Protein AF-A0A7S4P8I9-F1 (afdb_monomer)

pLDDT: mean 73.2, std 24.09, range [29.03, 98.88]

Secondary structure (DSSP, 8-state):
-HHHHHHHHHHHHHHHHHHHHHHHIIIIIIHHHHHHHHHHHHHHHTTS-S------S----TTSHHHHHHHHHHHHHHSSSSTTSSSTTS-------S------GGGTT-HHHHHHHHHTTTPPP--HHHHHHHHHHHHHHTTS-HHHHHHHHHHHHHHTGGG-HHHHTT--HHHHHHHHH-TTS---HHHHHHHHHHHHHHHHHHHHHS-HHHHHHHHHHHHHHHHHHHHHHHHHHHHHHTT--PPP------------PPPPS--PPP--SSSSPPPS--HHHHHHHHHHHHTT-SS--HHHHHHHHHHTTSS----TT-TTHHHHH----TTSSSSSHHHHHHHHHHHHTTT-

Organism: NCBI:txid180227

Nearest PDB structures (foldseek):
  2ofk-assembly1_A  TM=9.360E-01  e=1.310E-16  Salmonella enterica subsp. enterica serovar Typhi
  4ai5-assembly3_C  TM=9.131E-01  e=1.712E-13  Staphylococcus aureus subsp. aureus MSSA476
  4aia-assembly4_D  TM=9.123E-01  e=1.626E-13  Staphylococcus aureus
  4ai4-assembly1_A  TM=9.048E-01  e=4.565E-13  Staphylococcus aureus subsp. aureus MSSA476
  1p7m-assembly1_A  TM=9.084E-01  e=2.508E-12  Escherichia coli

Solvent-accessible surface area (backbone atoms only — not comparable to full-atom values): 20946 Å² total; per-residue (Å²): 111,73,70,60,55,55,52,53,52,52,53,52,50,52,52,50,50,55,53,47,55,52,50,46,49,50,58,68,52,51,46,54,53,55,54,50,52,52,51,52,55,56,54,59,67,72,71,62,77,98,76,90,82,81,88,69,90,88,74,78,70,79,75,58,65,67,55,59,66,62,54,61,60,54,58,59,63,63,63,60,64,68,72,66,72,78,70,81,81,64,87,80,65,84,75,78,65,82,76,76,77,47,63,58,76,90,26,73,86,39,74,68,45,35,50,40,50,76,74,45,47,14,39,73,66,73,49,49,50,61,51,51,41,48,47,48,51,41,32,66,24,72,96,58,54,62,68,64,44,62,78,22,41,65,43,41,30,64,75,46,64,68,38,39,44,77,60,42,44,64,64,49,72,67,61,54,54,55,52,55,66,37,79,58,48,83,63,42,74,68,61,58,54,22,51,31,41,31,26,44,32,42,57,53,39,25,72,75,57,70,31,49,32,53,48,53,53,52,51,55,49,57,50,51,56,51,54,54,53,52,55,51,52,54,50,51,53,50,43,63,74,67,70,66,86,74,85,86,80,89,79,85,89,82,90,79,91,76,82,89,71,86,83,74,69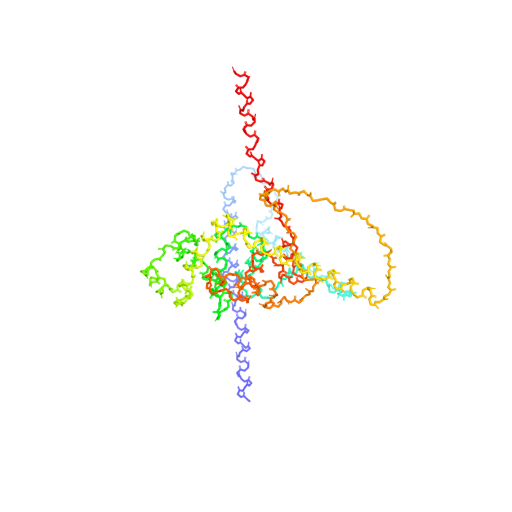,70,70,80,29,67,62,61,89,43,75,59,74,71,69,66,55,48,73,67,20,44,51,51,19,50,52,43,43,75,56,53,35,52,62,45,48,30,50,35,34,36,48,38,35,22,40,38,16,68,31,37,60,51,27,54,71,21,72,64,37,67,60,29,39,59,73,56,69,81,69,69,77,76,62,60,74,69,56,56,56,62,56,54,56,58,51,56,68,72,77,108

InterPro domains:
  IPR005019 Methyladenine glycosylase [PF03352] (106-233)
  IPR005019 Methyladenine glycosylase [PF03352] (274-324)
  IPR011257 DNA glycosylase [SSF48150] (102-227)
  IPR011257 DNA glycosylase [SSF48150] (266-324)
  IPR052891 DNA-3-methyladenine glycosylase [PTHR30037] (100-239)

Mean predicted aligned error: 19.07 Å

Structure (mmCIF, N/CA/C/O backbone):
data_AF-A0A7S4P8I9-F1
#
_entry.id   AF-A0A7S4P8I9-F1
#
loop_
_atom_site.group_PDB
_atom_site.id
_atom_site.type_symbol
_atom_site.label_atom_id
_atom_site.label_alt_id
_atom_site.label_comp_id
_atom_site.label_asym_id
_atom_site.label_entity_id
_atom_site.label_seq_id
_atom_site.pdbx_PDB_ins_code
_atom_site.Cartn_x
_atom_site.Cartn_y
_atom_site.Cartn_z
_atom_site.occupancy
_atom_site.B_iso_or_equiv
_atom_site.auth_seq_id
_atom_site.auth_comp_id
_atom_site.auth_asym_id
_atom_site.auth_atom_id
_atom_site.pdbx_PDB_model_num
ATOM 1 N N . TRP A 1 1 ? 40.060 -44.545 -20.646 1.00 51.81 1 TRP A N 1
ATOM 2 C CA . TRP A 1 1 ? 39.215 -45.523 -21.360 1.00 51.81 1 TRP A CA 1
ATOM 3 C C . TRP A 1 1 ? 37.741 -45.446 -20.956 1.00 51.81 1 TRP A C 1
ATOM 5 O O . TRP A 1 1 ? 36.927 -45.205 -21.833 1.00 51.81 1 TRP A O 1
ATOM 15 N N . PHE A 1 2 ? 37.379 -45.515 -19.667 1.00 49.66 2 PHE A N 1
ATOM 16 C CA . PHE A 1 2 ? 35.967 -45.465 -19.232 1.00 49.66 2 PHE A CA 1
ATOM 17 C C . PHE A 1 2 ? 35.240 -44.133 -19.546 1.00 49.66 2 PHE A C 1
ATOM 19 O O . PHE A 1 2 ? 34.114 -44.138 -20.026 1.00 49.66 2 PHE A O 1
ATOM 26 N N . VAL A 1 3 ? 35.914 -42.985 -19.390 1.00 58.44 3 VAL A N 1
ATOM 27 C CA . VAL A 1 3 ? 35.330 -41.652 -19.676 1.00 58.44 3 VAL A CA 1
ATOM 28 C C . VAL A 1 3 ? 35.100 -41.411 -21.179 1.00 58.44 3 VAL A C 1
ATOM 30 O O . VAL A 1 3 ? 34.128 -40.771 -21.566 1.00 58.44 3 VAL A O 1
ATOM 33 N N . GLY A 1 4 ? 35.951 -41.979 -22.042 1.00 60.22 4 GLY A N 1
ATOM 34 C CA . GLY A 1 4 ? 35.806 -41.856 -23.498 1.00 60.22 4 GLY A CA 1
ATOM 35 C C . GLY A 1 4 ? 34.626 -42.657 -24.055 1.00 60.22 4 GLY A C 1
ATOM 36 O O . GLY A 1 4 ? 33.957 -42.206 -24.980 1.00 60.22 4 GLY A O 1
ATOM 37 N N . PHE A 1 5 ? 34.327 -43.813 -23.456 1.00 67.75 5 PHE A N 1
ATOM 38 C CA . PHE A 1 5 ? 33.227 -44.677 -23.892 1.00 67.75 5 PHE A CA 1
ATOM 39 C C . PHE A 1 5 ? 31.853 -44.088 -23.535 1.00 67.75 5 PHE A C 1
ATOM 41 O O . PHE A 1 5 ? 30.935 -44.112 -24.352 1.00 67.75 5 PHE A O 1
ATOM 48 N N . VAL A 1 6 ? 31.735 -43.468 -22.353 1.00 67.81 6 VAL A N 1
ATOM 49 C CA . VAL A 1 6 ? 30.511 -42.763 -21.933 1.00 67.81 6 VAL A CA 1
ATOM 50 C C . VAL A 1 6 ? 30.246 -41.542 -22.821 1.00 67.81 6 VAL A C 1
ATOM 52 O O . VAL A 1 6 ? 29.111 -41.323 -23.237 1.00 67.81 6 VAL A O 1
ATOM 55 N N . GLY A 1 7 ? 31.290 -40.790 -23.192 1.00 69.31 7 GLY A N 1
ATOM 56 C CA . GLY A 1 7 ? 31.160 -39.647 -24.102 1.00 69.31 7 GLY A CA 1
ATOM 57 C C . GLY A 1 7 ? 30.648 -40.036 -25.493 1.00 69.31 7 GLY A C 1
ATOM 58 O O . GLY A 1 7 ? 29.745 -39.387 -26.021 1.00 69.31 7 GLY A O 1
ATOM 59 N N . LEU A 1 8 ? 31.159 -41.133 -26.065 1.00 72.50 8 LEU A N 1
ATOM 60 C CA . LEU A 1 8 ? 30.718 -41.613 -27.379 1.00 72.50 8 LEU A CA 1
ATOM 61 C C . LEU A 1 8 ? 29.248 -42.069 -27.363 1.00 72.50 8 LEU A C 1
ATOM 63 O O . LEU A 1 8 ? 28.509 -41.815 -28.313 1.00 72.50 8 LEU A O 1
ATOM 67 N N . PHE A 1 9 ? 28.811 -42.691 -26.263 1.00 75.19 9 PHE A N 1
ATOM 68 C CA . PHE A 1 9 ? 27.438 -43.172 -26.101 1.00 75.19 9 PHE A CA 1
ATOM 69 C C . PHE A 1 9 ? 26.427 -42.023 -25.976 1.00 75.19 9 PHE A C 1
ATOM 71 O O . PHE A 1 9 ? 25.341 -42.084 -26.556 1.00 75.19 9 PHE A O 1
ATOM 78 N N . VAL A 1 10 ? 26.793 -40.939 -25.281 1.00 75.31 10 VAL A N 1
ATOM 79 C CA . VAL A 1 10 ? 25.953 -39.734 -25.167 1.00 75.31 10 VAL A CA 1
ATOM 80 C C . VAL A 1 10 ? 25.821 -39.033 -26.520 1.00 75.31 10 VAL A C 1
ATOM 82 O O . VAL A 1 10 ? 24.712 -38.687 -26.921 1.00 75.31 10 VAL A O 1
ATOM 85 N N . VAL A 1 11 ? 26.919 -38.886 -27.269 1.00 77.69 11 VAL A N 1
ATOM 86 C CA . VAL A 1 11 ? 26.885 -38.262 -28.603 1.00 77.69 11 VAL A CA 1
ATOM 87 C C . VAL A 1 11 ? 26.065 -39.103 -29.586 1.00 77.69 11 VAL A C 1
ATOM 89 O O . VAL A 1 11 ? 25.219 -38.557 -30.291 1.00 77.69 11 VAL A O 1
ATOM 92 N N . ALA A 1 12 ? 26.233 -40.429 -29.587 1.00 75.75 12 ALA A N 1
ATOM 93 C CA . ALA A 1 12 ? 25.429 -41.324 -30.420 1.00 75.75 12 ALA A CA 1
ATOM 94 C C . ALA A 1 12 ? 23.931 -41.262 -30.066 1.00 75.75 12 ALA A C 1
ATOM 96 O O . ALA A 1 12 ? 23.091 -41.227 -30.964 1.00 75.75 12 ALA A O 1
ATOM 97 N N . SER A 1 13 ? 23.595 -41.169 -28.775 1.00 71.94 13 SER A N 1
ATOM 98 C CA . SER A 1 13 ? 22.205 -41.057 -28.308 1.00 71.94 13 SER A CA 1
ATOM 99 C C . SER A 1 13 ? 21.557 -39.732 -28.720 1.00 71.94 13 SER A C 1
ATOM 101 O O . SER A 1 13 ? 20.403 -39.720 -29.144 1.00 71.94 13 SER A O 1
ATOM 103 N N . LEU A 1 14 ? 22.297 -38.618 -28.668 1.00 75.25 14 LEU A N 1
ATOM 104 C CA . LEU A 1 14 ? 21.808 -37.307 -29.111 1.00 75.25 14 LEU A CA 1
ATOM 105 C C . LEU A 1 14 ? 21.611 -37.247 -30.630 1.00 75.25 14 LEU A C 1
ATOM 107 O O . LEU A 1 14 ? 20.613 -36.698 -31.096 1.00 75.25 14 LEU A O 1
ATOM 111 N N . ILE A 1 15 ? 22.517 -37.858 -31.401 1.00 77.12 15 ILE A N 1
ATOM 112 C CA . ILE A 1 15 ? 22.373 -37.986 -32.857 1.00 77.12 15 ILE A CA 1
ATOM 113 C C . ILE A 1 15 ? 21.140 -38.833 -33.183 1.00 77.12 15 ILE A C 1
ATOM 115 O O . ILE A 1 15 ? 20.314 -38.419 -33.994 1.00 77.12 15 ILE A O 1
ATOM 119 N N . TYR A 1 16 ? 20.965 -39.978 -32.521 1.00 75.88 16 TYR A N 1
ATOM 120 C CA . TYR A 1 16 ? 19.805 -40.837 -32.746 1.00 75.88 16 TYR A CA 1
ATOM 121 C C . TYR A 1 16 ? 18.491 -40.120 -32.407 1.00 75.88 16 TYR A C 1
ATOM 123 O O . TYR A 1 16 ? 17.550 -40.178 -33.192 1.00 75.88 16 TYR A O 1
ATOM 131 N N . CYS A 1 17 ? 18.447 -39.367 -31.303 1.00 65.12 17 CYS A N 1
ATOM 132 C CA . CYS A 1 17 ? 17.273 -38.581 -30.914 1.00 65.12 17 CYS A CA 1
ATOM 133 C C . CYS A 1 17 ? 16.949 -37.479 -31.944 1.00 65.12 17 CYS A C 1
ATOM 135 O O . CYS A 1 17 ? 15.800 -37.330 -32.355 1.00 65.12 17 CYS A O 1
ATOM 137 N N . TYR A 1 18 ? 17.971 -36.779 -32.452 1.00 73.75 18 TYR A N 1
ATOM 138 C CA . TYR A 1 18 ? 17.813 -35.747 -33.483 1.00 73.75 18 TYR A CA 1
ATOM 139 C C . TYR A 1 18 ? 17.281 -36.305 -34.814 1.00 73.75 18 TYR A C 1
ATOM 141 O O . TYR A 1 18 ? 16.394 -35.717 -35.439 1.00 73.75 18 TYR A O 1
ATOM 149 N N . TYR A 1 19 ? 17.796 -37.456 -35.258 1.00 72.44 19 TYR A N 1
ATOM 150 C CA . TYR A 1 19 ? 17.308 -38.103 -36.478 1.00 72.44 19 TYR A CA 1
ATOM 151 C C . TYR A 1 19 ? 15.921 -38.723 -36.284 1.00 72.44 19 TYR A C 1
ATOM 153 O O . TYR A 1 19 ? 15.099 -38.658 -37.199 1.00 72.44 19 TYR A O 1
ATOM 161 N N . PHE A 1 20 ? 15.623 -39.256 -35.097 1.00 70.75 20 PHE A N 1
ATOM 162 C CA . PHE A 1 20 ? 14.315 -39.818 -34.774 1.00 70.75 20 PHE A CA 1
ATOM 163 C C . PHE A 1 20 ? 13.212 -38.750 -34.800 1.00 70.75 20 PHE A C 1
ATOM 165 O O . PHE A 1 20 ? 12.195 -38.958 -35.462 1.00 70.75 20 PHE A O 1
ATOM 172 N N . GLU A 1 21 ? 13.427 -37.571 -34.202 1.00 63.28 21 GLU A N 1
ATOM 173 C CA . GLU A 1 21 ? 12.443 -36.476 -34.262 1.00 63.28 21 GLU A CA 1
ATOM 174 C C . GLU A 1 21 ? 12.172 -36.004 -35.698 1.00 63.28 21 GLU A C 1
ATOM 176 O O . GLU A 1 21 ? 11.020 -35.774 -36.075 1.00 63.28 21 GLU A O 1
ATOM 181 N N . ARG A 1 22 ? 13.205 -35.920 -36.547 1.00 62.94 22 ARG A N 1
ATOM 182 C CA . ARG A 1 22 ? 13.025 -35.527 -37.955 1.00 62.94 22 ARG A CA 1
ATOM 183 C C . ARG A 1 22 ? 12.318 -36.585 -38.798 1.00 62.94 22 ARG A C 1
ATOM 185 O O . ARG A 1 22 ? 11.532 -36.222 -39.674 1.00 62.94 22 ARG A O 1
ATOM 192 N N . ILE A 1 23 ? 12.560 -37.870 -38.542 1.00 67.81 23 ILE A N 1
ATOM 193 C CA . ILE A 1 23 ? 11.867 -38.964 -39.237 1.00 67.81 23 ILE A CA 1
ATOM 194 C C . ILE A 1 23 ? 10.389 -38.993 -38.831 1.00 67.81 23 ILE A C 1
ATOM 196 O O . ILE A 1 23 ? 9.526 -39.085 -39.705 1.00 67.81 23 ILE A O 1
ATOM 200 N N . VAL A 1 24 ? 10.083 -38.833 -37.539 1.00 64.56 24 VAL A N 1
ATOM 201 C CA . VAL A 1 24 ? 8.698 -38.760 -37.048 1.00 64.56 24 VAL A CA 1
ATOM 202 C C . VAL A 1 24 ? 7.971 -37.555 -37.654 1.00 64.56 24 VAL A C 1
ATOM 204 O O . VAL A 1 24 ? 6.859 -37.713 -38.152 1.00 64.56 24 VAL A O 1
ATOM 207 N N . PHE A 1 25 ? 8.604 -36.380 -37.723 1.00 60.53 25 PHE A N 1
ATOM 208 C CA . PHE A 1 25 ? 7.998 -35.197 -38.347 1.00 60.53 25 PHE A CA 1
ATOM 209 C C . PHE A 1 25 ? 7.705 -35.409 -39.847 1.00 60.53 25 PHE A C 1
ATOM 211 O O . PHE A 1 25 ? 6.607 -35.112 -40.320 1.00 60.53 25 PHE A O 1
ATOM 218 N N . CYS A 1 26 ? 8.641 -35.989 -40.606 1.00 54.69 26 CYS A N 1
ATOM 219 C CA . CYS A 1 26 ? 8.441 -36.250 -42.036 1.00 54.69 26 CYS A CA 1
ATOM 220 C C . CYS A 1 26 ? 7.390 -37.337 -42.321 1.00 54.69 26 CYS A C 1
ATOM 222 O O . CYS A 1 26 ? 6.583 -37.177 -43.237 1.00 54.69 26 CYS A O 1
ATOM 224 N N . VAL A 1 27 ? 7.378 -38.436 -41.563 1.00 61.84 27 VAL A N 1
ATOM 225 C CA . VAL A 1 27 ? 6.510 -39.590 -41.859 1.00 61.84 27 VAL A CA 1
ATOM 226 C C . VAL A 1 27 ? 5.122 -39.436 -41.234 1.00 61.84 27 VAL A C 1
ATOM 228 O O . VAL A 1 27 ? 4.125 -39.756 -41.876 1.00 61.84 27 VAL A O 1
ATOM 231 N N . VAL A 1 28 ? 5.029 -38.908 -40.011 1.00 60.69 28 VAL A N 1
ATOM 232 C CA . VAL A 1 28 ? 3.755 -38.832 -39.276 1.00 60.69 28 VAL A CA 1
ATOM 233 C C . VAL A 1 28 ? 2.981 -37.555 -39.594 1.00 60.69 28 VAL A C 1
ATOM 235 O O . VAL A 1 28 ? 1.757 -37.581 -39.557 1.00 60.69 28 VAL A O 1
ATOM 238 N N . ILE A 1 29 ? 3.648 -36.449 -39.943 1.00 61.66 29 ILE A N 1
ATOM 239 C CA . ILE A 1 29 ? 2.967 -35.164 -40.184 1.00 61.66 29 ILE A CA 1
ATOM 240 C C . ILE A 1 29 ? 2.872 -34.852 -41.682 1.00 61.66 29 ILE A C 1
ATOM 242 O O . ILE A 1 29 ? 1.778 -34.592 -42.185 1.00 61.66 29 ILE A O 1
ATOM 246 N N . CYS A 1 30 ? 3.975 -34.921 -42.433 1.00 56.25 30 CYS A N 1
ATOM 247 C CA . CYS A 1 30 ? 3.958 -34.524 -43.849 1.00 56.25 30 CYS A CA 1
ATOM 248 C C . CYS A 1 30 ? 3.258 -35.545 -44.761 1.00 56.25 30 CYS A C 1
ATOM 250 O O . CYS A 1 30 ? 2.575 -35.158 -45.714 1.00 56.25 30 CYS A O 1
ATOM 252 N N . MET A 1 31 ? 3.378 -36.844 -44.470 1.00 57.16 31 MET A N 1
ATOM 253 C CA . MET A 1 31 ? 2.770 -37.890 -45.294 1.00 57.16 31 MET A CA 1
ATOM 254 C C . MET A 1 31 ? 1.226 -37.860 -45.294 1.00 57.16 31 MET A C 1
ATOM 256 O O . MET A 1 31 ? 0.647 -37.825 -46.385 1.00 57.16 31 MET A O 1
ATOM 260 N N . PRO A 1 32 ? 0.522 -37.770 -44.147 1.00 59.91 32 PRO A N 1
ATOM 261 C CA . PRO A 1 32 ? -0.940 -37.676 -44.155 1.00 59.91 32 PRO A CA 1
ATOM 262 C C . PRO A 1 32 ? -1.464 -36.373 -44.775 1.00 59.91 32 PRO A C 1
ATOM 264 O O . PRO A 1 32 ? -2.492 -36.406 -45.448 1.00 59.91 32 PRO A O 1
ATOM 267 N N . LEU A 1 33 ? -0.750 -35.247 -44.657 1.00 62.25 33 LEU A N 1
ATOM 268 C CA . LEU A 1 33 ? -1.154 -33.981 -45.292 1.00 62.25 33 LEU A CA 1
ATOM 269 C C . LEU A 1 33 ? -1.138 -34.057 -46.828 1.00 62.25 33 LEU A C 1
ATOM 271 O O . LEU A 1 33 ? -2.028 -33.514 -47.486 1.00 62.25 33 LEU A O 1
ATOM 275 N N . SER A 1 34 ? -0.179 -34.783 -47.410 1.00 62.72 34 SER A N 1
ATOM 276 C CA . SER A 1 34 ? -0.129 -35.005 -48.863 1.00 62.72 34 SER A CA 1
ATOM 277 C C . SER A 1 34 ? -1.266 -35.906 -49.371 1.00 62.72 34 SER A C 1
ATOM 279 O O . SER A 1 34 ? -1.848 -35.636 -50.426 1.00 62.72 34 SER A O 1
ATOM 281 N N . LEU A 1 35 ? -1.662 -36.916 -48.586 1.00 65.12 35 LEU A N 1
ATOM 282 C CA . LEU A 1 35 ? -2.793 -37.796 -48.898 1.00 65.12 35 LEU A CA 1
ATOM 283 C C . LEU A 1 35 ? -4.141 -37.073 -48.756 1.00 65.12 35 LEU A C 1
ATOM 285 O O . LEU A 1 35 ? -5.016 -37.237 -49.607 1.00 65.12 35 LEU A O 1
ATOM 289 N N . ILE A 1 36 ? -4.289 -36.216 -47.740 1.00 67.75 36 ILE A N 1
ATOM 290 C CA . ILE A 1 36 ? -5.482 -35.377 -47.548 1.00 67.75 36 ILE A CA 1
ATOM 291 C C . ILE A 1 36 ? -5.624 -34.376 -48.704 1.00 67.75 36 ILE A C 1
ATOM 293 O O . ILE A 1 36 ? -6.714 -34.235 -49.257 1.00 67.75 36 ILE A O 1
ATOM 297 N N . SER A 1 37 ? -4.531 -33.735 -49.132 1.00 64.69 37 SER A N 1
ATOM 298 C CA . SER A 1 37 ? -4.535 -32.822 -50.285 1.00 64.69 37 SER A CA 1
ATOM 299 C C . SER A 1 37 ? -4.935 -33.537 -51.587 1.00 64.69 37 SER A C 1
ATOM 301 O O . SER A 1 37 ? -5.793 -33.054 -52.328 1.00 64.69 37 SER A O 1
ATOM 303 N N . SER A 1 38 ? -4.408 -34.746 -51.823 1.00 64.75 38 SER A N 1
ATOM 304 C CA . SER A 1 38 ? -4.769 -35.573 -52.986 1.00 64.75 38 SER A CA 1
ATOM 305 C C . SER A 1 38 ? -6.245 -36.005 -52.977 1.00 64.75 38 SER A C 1
ATOM 307 O O . SER A 1 38 ? -6.914 -35.973 -54.015 1.00 64.75 38 SER A O 1
ATOM 309 N N . TYR A 1 39 ? -6.783 -36.348 -51.802 1.00 69.31 39 TYR A N 1
ATOM 310 C CA . TYR A 1 39 ? -8.198 -36.681 -51.623 1.00 69.31 39 TYR A CA 1
ATOM 311 C C . TYR A 1 39 ? -9.118 -35.480 -51.903 1.00 69.31 39 TYR A C 1
ATOM 313 O O . TYR A 1 39 ? -10.114 -35.622 -52.616 1.00 69.31 39 TYR A O 1
ATOM 321 N N . TYR A 1 40 ? -8.769 -34.286 -51.411 1.00 62.81 40 TYR A N 1
ATOM 322 C CA . TYR A 1 40 ? -9.544 -33.067 -51.669 1.00 62.81 40 TYR A CA 1
ATOM 323 C C . TYR A 1 40 ? -9.519 -32.654 -53.145 1.00 62.81 40 TYR A C 1
ATOM 325 O O . TYR A 1 40 ? -10.573 -32.311 -53.685 1.00 62.81 40 TYR A O 1
ATOM 333 N N . LEU A 1 41 ? -8.372 -32.763 -53.826 1.00 60.16 41 LEU A N 1
ATOM 334 C CA . LEU A 1 41 ? -8.277 -32.483 -55.264 1.00 60.16 41 LEU A CA 1
ATOM 335 C C . LEU A 1 41 ? -9.134 -33.452 -56.094 1.00 60.16 41 LEU A C 1
ATOM 337 O O . LEU A 1 41 ? -9.879 -33.014 -56.969 1.00 60.16 41 LEU A O 1
ATOM 341 N N . ARG A 1 42 ? -9.116 -34.760 -55.782 1.00 62.44 42 ARG A N 1
ATOM 342 C CA . ARG A 1 42 ? -9.990 -35.742 -56.457 1.00 62.44 42 ARG A CA 1
ATOM 343 C C . ARG A 1 42 ? -11.473 -35.472 -56.218 1.00 62.44 42 ARG A C 1
ATOM 345 O O . ARG A 1 42 ? -12.273 -35.641 -57.135 1.00 62.44 42 ARG A O 1
ATOM 352 N N . ARG A 1 43 ? -11.848 -35.038 -55.012 1.00 57.25 43 ARG A N 1
ATOM 353 C CA . ARG A 1 43 ? -13.244 -34.739 -54.665 1.00 57.25 43 ARG A CA 1
ATOM 354 C C . ARG A 1 43 ? -13.763 -33.471 -55.351 1.00 57.25 43 ARG A C 1
ATOM 356 O O . ARG A 1 43 ? -14.930 -33.439 -55.724 1.00 57.25 43 ARG A O 1
ATOM 363 N N . GLN A 1 44 ? -12.917 -32.462 -55.566 1.00 55.59 44 GLN A N 1
ATOM 364 C CA . GLN A 1 44 ? -13.296 -31.251 -56.308 1.00 55.59 44 GLN A CA 1
ATOM 365 C C . GLN A 1 44 ? -13.493 -31.516 -57.808 1.00 55.59 44 GLN A C 1
ATOM 367 O O . GLN A 1 44 ? -14.430 -30.980 -58.395 1.00 55.59 44 GLN A O 1
ATOM 372 N N . CYS A 1 45 ? -12.699 -32.402 -58.420 1.00 52.19 45 CYS A N 1
ATOM 373 C CA . CYS A 1 45 ? -12.905 -32.803 -59.818 1.00 52.19 45 CYS A CA 1
ATOM 374 C C . CYS A 1 45 ? -14.203 -33.604 -60.043 1.00 52.19 45 CYS A C 1
ATOM 376 O O . CYS A 1 45 ? -14.740 -33.581 -61.145 1.00 52.19 45 CYS A O 1
ATOM 378 N N . ALA A 1 46 ? -14.729 -34.279 -59.014 1.00 55.50 46 ALA A N 1
ATOM 379 C CA . ALA A 1 46 ? -15.944 -35.096 -59.102 1.00 55.50 46 ALA A CA 1
ATOM 380 C C . ALA A 1 46 ? -17.265 -34.302 -58.987 1.00 55.50 46 ALA A C 1
ATOM 382 O O . ALA A 1 46 ? -18.334 -34.883 -59.151 1.00 55.50 46 ALA A O 1
ATOM 383 N N . LEU A 1 47 ? -17.211 -32.994 -58.701 1.00 50.00 47 LEU A N 1
ATOM 384 C CA . LEU A 1 47 ? -18.393 -32.135 -58.511 1.00 50.00 47 LEU A CA 1
ATOM 385 C C . LEU A 1 47 ? -18.651 -31.165 -59.677 1.00 50.00 47 LEU A C 1
ATOM 387 O O . LEU A 1 47 ? -19.558 -30.338 -59.596 1.00 50.00 47 LEU A O 1
ATOM 391 N N . LEU A 1 48 ? -17.880 -31.257 -60.764 1.00 47.34 48 LEU A N 1
ATOM 392 C CA . LEU A 1 48 ? -18.074 -30.419 -61.946 1.00 47.34 48 LEU A CA 1
ATOM 393 C C . LEU A 1 48 ? -19.051 -31.089 -62.936 1.00 47.34 48 LEU A C 1
ATOM 395 O O . LEU A 1 48 ? -18.874 -32.262 -63.268 1.00 47.34 48 LEU A O 1
ATOM 399 N N . PRO A 1 49 ? -20.087 -30.375 -63.416 1.00 49.41 49 PRO A N 1
ATOM 400 C CA . PRO A 1 49 ? -21.072 -30.917 -64.350 1.00 49.41 49 PRO A CA 1
ATOM 401 C C . PRO A 1 49 ? -20.440 -31.239 -65.718 1.00 49.41 49 PRO A C 1
ATOM 403 O O . PRO A 1 49 ? -19.558 -30.509 -66.177 1.00 49.41 49 PRO A O 1
ATOM 406 N N . PRO A 1 50 ? -20.897 -32.290 -66.426 1.00 52.62 50 PRO A N 1
ATOM 407 C CA . PRO A 1 50 ? -20.256 -32.755 -67.646 1.00 52.62 50 PRO A CA 1
ATOM 408 C C . PRO A 1 50 ? -20.766 -31.953 -68.843 1.00 52.62 50 PRO A C 1
ATOM 410 O O . PRO A 1 50 ? -21.614 -32.438 -69.586 1.00 52.62 50 PRO A O 1
ATOM 413 N N . ARG A 1 51 ? -20.294 -30.721 -69.052 1.00 44.78 51 ARG A N 1
ATOM 414 C CA . ARG A 1 51 ? -20.473 -30.026 -70.339 1.00 44.78 51 ARG A CA 1
ATOM 415 C C . ARG A 1 51 ? -19.273 -29.144 -70.659 1.00 44.78 51 ARG A C 1
ATOM 417 O O . ARG A 1 51 ? -18.878 -28.329 -69.839 1.00 44.78 51 ARG A O 1
ATOM 424 N N . LEU A 1 52 ? -18.805 -29.295 -71.902 1.00 46.03 52 LEU A N 1
ATOM 425 C CA . LEU A 1 52 ? -17.710 -28.597 -72.594 1.00 46.03 52 LEU A CA 1
ATOM 426 C C . LEU A 1 52 ? -16.326 -29.253 -72.501 1.00 46.03 52 LEU A C 1
ATOM 428 O O . LEU A 1 52 ? -15.385 -28.654 -72.006 1.00 46.03 52 LEU A O 1
ATOM 432 N N . PHE A 1 53 ? -16.177 -30.438 -73.098 1.00 39.47 53 PHE A N 1
ATOM 433 C CA . PHE A 1 53 ? -14.926 -30.805 -73.770 1.00 39.47 53 PHE A CA 1
ATOM 434 C C . PHE A 1 53 ? -15.256 -31.577 -75.053 1.00 39.47 53 PHE A C 1
ATOM 436 O O . PHE A 1 53 ? -15.682 -32.728 -75.013 1.00 39.47 53 PHE A O 1
ATOM 443 N N . SER A 1 54 ? -15.103 -30.906 -76.194 1.00 38.97 54 SER A N 1
ATOM 444 C CA . SER A 1 54 ? -14.980 -31.556 -77.501 1.00 38.97 54 SER A CA 1
ATOM 445 C C . SER A 1 54 ? -13.522 -32.020 -77.656 1.00 38.97 54 SER A C 1
ATOM 447 O O . SER A 1 54 ? -12.628 -31.239 -77.312 1.00 38.97 54 SER A O 1
ATOM 449 N N . PRO A 1 55 ? -13.230 -33.251 -78.113 1.00 42.50 55 PRO A N 1
ATOM 450 C CA . PRO A 1 55 ? -11.862 -33.743 -78.195 1.00 42.50 55 PRO A CA 1
ATOM 451 C C . PRO A 1 55 ? -11.192 -33.234 -79.479 1.00 42.50 55 PRO A C 1
ATOM 453 O O . PRO A 1 55 ? -11.528 -33.658 -80.582 1.00 42.50 55 PRO A O 1
ATOM 456 N N . GLY A 1 56 ? -10.222 -32.330 -79.340 1.00 42.00 56 GLY A N 1
ATOM 457 C CA . GLY A 1 56 ? -9.213 -32.100 -80.376 1.00 42.00 56 GLY A CA 1
ATOM 458 C C . GLY A 1 56 ? -8.157 -33.214 -80.334 1.00 42.00 56 GLY A C 1
ATOM 459 O O . GLY A 1 56 ? -7.852 -33.711 -79.244 1.00 42.00 56 GLY A O 1
ATOM 460 N N . PRO A 1 57 ? -7.597 -33.641 -81.479 1.00 49.81 57 PRO A N 1
ATOM 461 C CA . PRO A 1 57 ? -6.534 -34.633 -81.492 1.00 49.81 57 PRO A CA 1
ATOM 462 C C . PRO A 1 57 ? -5.268 -33.979 -80.927 1.00 49.81 57 PRO A C 1
ATOM 464 O O . PRO A 1 57 ? -5.000 -32.819 -81.219 1.00 49.81 57 PRO A O 1
ATOM 467 N N . PHE A 1 58 ? -4.496 -34.731 -80.144 1.00 54.09 58 PHE A N 1
ATOM 468 C CA . PHE A 1 58 ? -3.292 -34.308 -79.408 1.00 54.09 58 PHE A CA 1
ATOM 469 C C . PHE A 1 58 ? -3.537 -33.666 -78.033 1.00 54.09 58 PHE A C 1
ATOM 471 O O . PHE A 1 58 ? -3.276 -32.487 -77.804 1.00 54.09 58 PHE A O 1
ATOM 478 N N . SER A 1 59 ? -3.922 -34.497 -77.061 1.00 45.56 59 SER A N 1
ATOM 479 C CA . SER A 1 59 ? -3.649 -34.251 -75.641 1.00 45.56 59 SER A CA 1
ATOM 480 C C . SER A 1 59 ? -2.808 -35.405 -75.059 1.00 45.56 59 SER A C 1
ATOM 482 O O . SER A 1 59 ? -3.135 -36.573 -75.280 1.00 45.56 59 SER A O 1
ATOM 484 N N . PRO A 1 60 ? -1.692 -35.126 -74.357 1.00 52.44 60 PRO A N 1
ATOM 485 C CA . PRO A 1 60 ? -0.917 -36.153 -73.665 1.00 52.44 60 PRO A CA 1
ATOM 486 C C . PRO A 1 60 ? -1.630 -36.593 -72.370 1.00 52.44 60 PRO A C 1
ATOM 488 O O . PRO A 1 60 ? -2.409 -35.822 -71.801 1.00 52.44 60 PRO A O 1
ATOM 491 N N . PRO A 1 61 ? -1.375 -37.814 -71.863 1.00 50.25 61 PRO A N 1
ATOM 492 C CA . PRO A 1 61 ? -2.055 -38.332 -70.682 1.00 50.25 61 PRO A CA 1
ATOM 493 C C . PRO A 1 61 ? -1.837 -37.443 -69.445 1.00 50.25 61 PRO A C 1
ATOM 495 O O . PRO A 1 61 ? -0.732 -36.969 -69.155 1.00 50.25 61 PRO A O 1
ATOM 498 N N . CYS A 1 62 ? -2.925 -37.262 -68.690 1.00 49.38 62 CYS A N 1
ATOM 499 C CA . CYS A 1 62 ? -3.082 -36.407 -67.505 1.00 49.38 62 CYS A CA 1
ATOM 500 C C . CYS A 1 62 ? -2.121 -36.740 -66.331 1.00 49.38 62 CYS A C 1
ATOM 502 O O . CYS A 1 62 ? -2.055 -36.004 -65.350 1.00 49.38 62 CYS A O 1
ATOM 504 N N . SER A 1 63 ? -1.309 -37.797 -66.432 1.00 50.75 63 SER A N 1
ATOM 505 C CA . SER A 1 63 ? -0.236 -38.114 -65.476 1.00 50.75 63 SER A CA 1
ATOM 506 C C . SER A 1 63 ? 0.999 -37.210 -65.609 1.00 50.75 63 SER A C 1
ATOM 508 O O . SER A 1 63 ? 1.791 -37.116 -64.674 1.00 50.75 63 SER A O 1
ATOM 510 N N . THR A 1 64 ? 1.157 -36.507 -66.733 1.00 50.75 64 THR A N 1
ATOM 511 C CA . THR A 1 64 ? 2.347 -35.679 -67.014 1.00 50.75 64 THR A CA 1
ATOM 512 C C . THR A 1 64 ? 2.239 -34.256 -66.442 1.00 50.75 64 THR A C 1
ATOM 514 O O . THR A 1 64 ? 3.249 -33.611 -66.167 1.00 50.75 64 THR A O 1
ATOM 517 N N . LEU A 1 65 ? 1.019 -33.775 -66.176 1.00 47.16 65 LEU A N 1
ATOM 518 C CA . LEU A 1 65 ? 0.756 -32.440 -65.614 1.00 47.16 65 LEU A CA 1
ATOM 519 C C . LEU A 1 65 ? 0.972 -32.358 -64.092 1.00 47.16 65 LEU A C 1
ATOM 521 O O . LEU A 1 65 ? 1.183 -31.269 -63.568 1.00 47.16 65 LEU A O 1
ATOM 525 N N . LEU A 1 66 ? 1.008 -33.494 -63.386 1.00 49.25 66 LEU A N 1
ATOM 526 C CA . LEU A 1 66 ? 1.340 -33.542 -61.954 1.00 49.25 66 LEU A CA 1
ATOM 527 C C . LEU A 1 66 ? 2.853 -33.603 -61.677 1.00 49.25 66 LEU A C 1
ATOM 529 O O . LEU A 1 66 ? 3.279 -33.242 -60.583 1.00 49.25 66 LEU A O 1
ATOM 533 N N . PHE A 1 67 ? 3.676 -33.970 -62.665 1.00 45.09 67 PHE A N 1
ATOM 534 C CA . PHE A 1 67 ? 5.140 -33.928 -62.543 1.00 45.09 67 PHE A CA 1
ATOM 535 C C . PHE A 1 67 ? 5.731 -32.537 -62.843 1.00 45.09 67 PHE A C 1
ATOM 537 O O . PHE A 1 67 ? 6.743 -32.160 -62.254 1.00 45.09 67 PHE A O 1
ATOM 544 N N . PHE A 1 68 ? 5.073 -31.723 -63.678 1.00 42.09 68 PHE A N 1
ATOM 545 C CA . PHE A 1 68 ? 5.548 -30.373 -64.021 1.00 42.09 68 PHE A CA 1
ATOM 546 C C . PHE A 1 68 ? 5.310 -29.310 -62.930 1.00 42.09 68 PHE A C 1
ATOM 548 O O . PHE A 1 68 ? 6.032 -28.315 -62.886 1.00 42.09 68 PHE A O 1
ATOM 555 N N . VAL A 1 69 ? 4.363 -29.520 -62.006 1.00 47.81 69 VAL A N 1
ATOM 556 C CA . VAL A 1 69 ? 4.112 -28.588 -60.883 1.00 47.81 69 VAL A CA 1
ATOM 557 C C . VAL A 1 69 ? 5.054 -28.844 -59.693 1.00 47.81 69 VAL A C 1
ATOM 559 O O . VAL A 1 69 ? 5.324 -27.934 -58.919 1.00 47.81 69 VAL A O 1
ATOM 562 N N . GLN A 1 70 ? 5.625 -30.047 -59.566 1.00 50.38 70 GLN A N 1
ATOM 563 C CA . GLN A 1 70 ? 6.589 -30.375 -58.503 1.00 50.38 70 GLN A CA 1
ATOM 564 C C . GLN A 1 70 ? 8.039 -29.988 -58.850 1.00 50.38 70 GLN A C 1
ATOM 566 O O . GLN A 1 70 ? 8.819 -29.689 -57.948 1.00 50.38 70 GLN A O 1
ATOM 571 N N . PHE A 1 71 ? 8.413 -29.927 -60.135 1.00 43.84 71 PHE A N 1
ATOM 572 C CA . PHE A 1 71 ? 9.787 -29.583 -60.537 1.00 43.84 71 PHE A CA 1
ATOM 573 C C . PHE A 1 71 ? 10.051 -28.071 -60.663 1.00 43.84 71 PHE A C 1
ATOM 575 O O . PHE A 1 71 ? 11.187 -27.628 -60.484 1.00 43.84 71 PHE A O 1
ATOM 582 N N . SER A 1 72 ? 9.022 -27.242 -60.878 1.00 43.34 72 SER A N 1
ATOM 583 C CA . SER A 1 72 ? 9.172 -25.776 -60.902 1.00 43.34 72 SER A CA 1
ATOM 584 C C . SER A 1 72 ? 9.379 -25.164 -59.507 1.00 43.34 72 SER A C 1
ATOM 586 O O . SER A 1 72 ? 9.963 -24.087 -59.387 1.00 43.34 72 SER A O 1
ATOM 588 N N . SER A 1 73 ? 9.002 -25.870 -58.436 1.00 50.19 73 SER A N 1
ATOM 589 C CA . SER A 1 73 ? 9.266 -25.445 -57.053 1.00 50.19 73 SER A CA 1
ATOM 590 C C . SER A 1 73 ? 10.690 -25.753 -56.570 1.00 50.19 73 SER A C 1
ATOM 592 O O . SER A 1 73 ? 11.149 -25.121 -55.621 1.00 50.19 73 SER A O 1
ATOM 594 N N . PHE A 1 74 ? 11.426 -26.661 -57.223 1.00 43.88 74 PHE A N 1
ATOM 595 C CA . PHE A 1 74 ? 12.796 -27.007 -56.812 1.00 43.88 74 PHE A CA 1
ATOM 596 C C . PHE A 1 74 ? 13.867 -26.098 -57.445 1.00 43.88 74 PHE A C 1
ATOM 598 O O . PHE A 1 74 ? 14.874 -25.791 -56.805 1.00 43.88 74 PHE A O 1
ATOM 605 N N . SER A 1 75 ? 13.627 -25.559 -58.648 1.00 45.69 75 SER A N 1
ATOM 606 C CA . SER A 1 75 ? 14.523 -24.560 -59.262 1.00 45.69 75 SER A CA 1
ATOM 607 C C . SER A 1 75 ? 14.402 -23.162 -58.643 1.00 45.69 75 SER A C 1
ATOM 609 O O . SER A 1 75 ? 15.393 -22.435 -58.598 1.00 45.69 75 SER A O 1
ATOM 611 N N . ALA A 1 76 ? 13.236 -22.786 -58.105 1.00 41.72 76 ALA A N 1
ATOM 612 C CA . ALA A 1 76 ? 13.080 -21.510 -57.401 1.00 41.72 76 ALA A CA 1
ATOM 613 C C . ALA A 1 76 ? 13.820 -21.488 -56.047 1.00 41.72 76 ALA A C 1
ATOM 615 O O . ALA A 1 76 ? 14.346 -20.449 -55.651 1.00 41.72 76 ALA A O 1
ATOM 616 N N . VAL A 1 77 ? 13.934 -22.636 -55.367 1.00 49.19 77 VAL A N 1
ATOM 617 C CA . VAL A 1 77 ? 14.621 -22.751 -54.067 1.00 49.19 77 VAL A CA 1
ATOM 618 C C . VAL A 1 77 ? 16.149 -22.713 -54.209 1.00 49.19 77 VAL A C 1
ATOM 620 O O . VAL A 1 77 ? 16.817 -22.131 -53.361 1.00 49.19 77 VAL A O 1
ATOM 623 N N . MET A 1 78 ? 16.718 -23.216 -55.309 1.00 43.81 78 MET A N 1
ATOM 624 C CA . MET A 1 78 ? 18.177 -23.191 -55.523 1.00 43.81 78 MET A CA 1
ATOM 625 C C . MET A 1 78 ? 18.701 -21.902 -56.183 1.00 43.81 78 MET A C 1
ATOM 627 O O . MET A 1 78 ? 19.909 -21.663 -56.189 1.00 43.81 78 MET A O 1
ATOM 631 N N . SER A 1 79 ? 17.824 -21.035 -56.705 1.00 45.50 79 SER A N 1
ATOM 632 C CA . SER A 1 79 ? 18.233 -19.760 -57.322 1.00 45.50 79 SER A CA 1
ATOM 633 C C . SER A 1 79 ? 18.256 -18.568 -56.349 1.00 45.50 79 SER A C 1
ATOM 635 O O . SER A 1 79 ? 18.781 -17.510 -56.698 1.00 45.50 79 SER A O 1
ATOM 637 N N . VAL A 1 80 ? 17.769 -18.739 -55.112 1.00 46.31 80 VAL A N 1
ATOM 638 C CA . VAL A 1 80 ? 17.903 -17.749 -54.021 1.00 46.31 80 VAL A CA 1
ATOM 639 C C . VAL A 1 80 ? 19.268 -17.850 -53.315 1.00 46.31 80 VAL A C 1
ATOM 641 O O . VAL A 1 80 ? 19.727 -16.875 -52.722 1.00 46.31 80 VAL A O 1
ATOM 644 N N . ASP A 1 81 ? 19.992 -18.966 -53.457 1.00 50.81 81 ASP A N 1
ATOM 645 C CA . ASP A 1 81 ? 21.248 -19.202 -52.723 1.00 50.81 81 ASP A CA 1
ATOM 646 C C . ASP A 1 81 ? 22.531 -18.718 -53.424 1.00 50.81 81 ASP A C 1
ATOM 648 O O . ASP A 1 81 ? 23.600 -18.702 -52.813 1.00 50.81 81 ASP A O 1
ATOM 652 N N . ARG A 1 82 ? 22.466 -18.225 -54.671 1.00 41.97 82 ARG A N 1
ATOM 653 C CA . ARG A 1 82 ? 23.641 -17.605 -55.326 1.00 41.97 82 ARG A CA 1
ATOM 654 C C . ARG A 1 82 ? 23.758 -16.098 -55.079 1.00 41.97 82 ARG A C 1
ATOM 656 O O . ARG A 1 82 ? 24.849 -15.551 -55.206 1.00 41.97 82 ARG A O 1
ATOM 663 N N . LYS A 1 83 ? 22.684 -15.430 -54.644 1.00 41.19 83 LYS A N 1
ATOM 664 C CA . LYS A 1 83 ? 22.718 -13.998 -54.289 1.00 41.19 83 LYS A CA 1
ATOM 665 C C . LYS A 1 83 ? 23.108 -13.735 -52.827 1.00 41.19 83 LYS A C 1
ATOM 667 O O . LYS A 1 83 ? 23.224 -12.587 -52.436 1.00 41.19 83 LYS A O 1
ATOM 672 N N . ARG A 1 84 ? 23.386 -14.784 -52.039 1.00 44.47 84 ARG A N 1
ATOM 673 C CA . ARG A 1 84 ? 23.891 -14.686 -50.653 1.00 44.47 84 ARG A CA 1
ATOM 674 C C . ARG A 1 84 ? 25.414 -14.734 -50.510 1.00 44.47 84 ARG A C 1
ATOM 676 O O . ARG A 1 84 ? 25.912 -14.610 -49.399 1.00 44.47 84 ARG A O 1
ATOM 683 N N . LYS A 1 85 ? 26.171 -14.906 -51.600 1.00 44.94 85 LYS A N 1
ATOM 684 C CA . LYS A 1 85 ? 27.644 -14.999 -51.548 1.00 44.94 85 LYS A CA 1
ATOM 685 C C . LYS A 1 85 ? 28.400 -13.766 -52.054 1.00 44.94 85 LYS A C 1
ATOM 687 O O . LYS A 1 85 ? 29.622 -13.807 -52.079 1.00 44.94 85 LYS A O 1
ATOM 692 N N . PHE A 1 86 ? 27.707 -12.679 -52.406 1.00 39.47 86 PHE A N 1
ATOM 693 C CA . PHE A 1 86 ? 28.350 -11.425 -52.834 1.00 39.47 86 PHE A CA 1
ATOM 694 C C . PHE A 1 86 ? 28.127 -10.232 -51.885 1.00 39.47 86 PHE A C 1
ATOM 696 O O . PHE A 1 86 ? 28.766 -9.205 -52.056 1.00 39.47 86 PHE A O 1
ATOM 703 N N . ASP A 1 87 ? 27.333 -10.394 -50.823 1.00 42.59 87 ASP A N 1
ATOM 704 C CA . ASP A 1 87 ? 27.154 -9.364 -49.783 1.00 42.59 87 ASP A CA 1
ATOM 705 C C . ASP A 1 87 ? 27.912 -9.699 -48.480 1.00 42.59 87 ASP A C 1
ATOM 707 O O . ASP A 1 87 ? 27.608 -9.176 -47.415 1.00 42.59 87 ASP A O 1
ATOM 711 N N . ALA A 1 88 ? 28.926 -10.570 -48.548 1.00 47.28 88 ALA A N 1
ATOM 712 C CA . ALA A 1 88 ? 29.740 -10.995 -47.401 1.00 47.28 88 ALA A CA 1
ATOM 713 C C . ALA A 1 88 ? 30.960 -10.087 -47.133 1.00 47.28 88 ALA A C 1
ATOM 715 O O . ALA A 1 88 ? 31.973 -10.553 -46.619 1.00 47.28 88 ALA A O 1
ATOM 716 N N . ASN A 1 89 ? 30.894 -8.806 -47.511 1.00 45.44 89 ASN A N 1
ATOM 717 C CA . ASN A 1 89 ? 31.944 -7.835 -47.186 1.00 45.44 89 ASN A CA 1
ATOM 718 C C . ASN A 1 89 ? 31.393 -6.410 -47.033 1.00 45.44 89 ASN A C 1
ATOM 720 O O . ASN A 1 89 ? 31.914 -5.443 -47.586 1.00 45.44 89 ASN A O 1
ATOM 724 N N . LYS A 1 90 ? 30.297 -6.285 -46.283 1.00 42.50 90 LYS A N 1
ATOM 725 C CA . LYS A 1 90 ? 29.901 -5.013 -45.687 1.00 42.50 90 LYS A CA 1
ATOM 726 C C . LYS A 1 90 ? 30.007 -5.208 -44.188 1.00 42.50 90 LYS A C 1
ATOM 728 O O . LYS A 1 90 ? 29.356 -6.096 -43.652 1.00 42.50 90 LYS A O 1
ATOM 733 N N . GLU A 1 91 ? 30.895 -4.443 -43.564 1.00 43.38 91 GLU A N 1
ATOM 734 C CA . GLU A 1 91 ? 31.049 -4.378 -42.116 1.00 43.38 91 GLU A CA 1
ATOM 735 C C . GLU A 1 91 ? 29.666 -4.345 -41.464 1.00 43.38 91 GLU A C 1
ATOM 737 O O . GLU A 1 91 ? 28.905 -3.387 -41.632 1.00 43.38 91 GLU A O 1
ATOM 742 N N . ASP A 1 92 ? 29.335 -5.422 -40.753 1.00 44.81 92 ASP A N 1
ATOM 743 C CA . ASP A 1 92 ? 28.172 -5.494 -39.883 1.00 44.81 92 ASP A CA 1
ATOM 744 C C . ASP A 1 92 ? 28.428 -4.511 -38.736 1.00 44.81 92 ASP A C 1
ATOM 746 O O . ASP A 1 92 ? 28.952 -4.834 -37.669 1.00 44.81 92 ASP A O 1
ATOM 750 N N . THR A 1 93 ? 28.090 -3.247 -38.977 1.00 47.03 93 THR A N 1
ATOM 751 C CA . THR A 1 93 ? 27.782 -2.332 -37.885 1.00 47.03 93 THR A CA 1
ATOM 752 C C . THR A 1 93 ? 26.631 -2.990 -37.124 1.00 47.03 93 THR A C 1
ATOM 754 O O . THR A 1 93 ? 25.669 -3.384 -37.786 1.00 47.03 93 THR A O 1
ATOM 757 N N . PRO A 1 94 ? 26.675 -3.143 -35.785 1.00 46.91 94 PRO A N 1
ATOM 758 C CA . PRO A 1 94 ? 25.637 -3.866 -35.062 1.00 46.91 94 PRO A CA 1
ATOM 759 C C . PRO A 1 94 ? 24.273 -3.228 -35.336 1.00 46.91 94 PRO A C 1
ATOM 761 O O . PRO A 1 94 ? 23.937 -2.180 -34.781 1.00 46.91 94 PRO A O 1
ATOM 764 N N . GLN A 1 95 ? 23.480 -3.840 -36.216 1.00 46.53 95 GLN A N 1
ATOM 765 C CA . GLN A 1 95 ? 22.108 -3.424 -36.440 1.00 46.53 95 GLN A CA 1
ATOM 766 C C . GLN A 1 95 ? 21.349 -3.720 -35.151 1.00 46.53 95 GLN A C 1
ATOM 768 O O . GLN A 1 95 ? 21.150 -4.870 -34.755 1.00 46.53 95 GLN A O 1
ATOM 773 N N . LYS A 1 96 ? 20.983 -2.641 -34.456 1.00 44.53 96 LYS A N 1
ATOM 774 C CA . LYS A 1 96 ? 20.174 -2.652 -33.242 1.00 44.53 96 LYS A CA 1
ATOM 775 C C . LYS A 1 96 ? 18.921 -3.491 -33.518 1.00 44.53 96 LYS A C 1
ATOM 777 O O . LYS A 1 96 ? 18.057 -3.076 -34.289 1.00 44.53 96 LYS A O 1
ATOM 782 N N . ARG A 1 97 ? 18.849 -4.681 -32.903 1.00 39.31 97 ARG A N 1
ATOM 783 C CA . ARG A 1 97 ? 17.630 -5.504 -32.825 1.00 39.31 97 ARG A CA 1
ATOM 784 C C . ARG A 1 97 ? 16.437 -4.604 -32.455 1.00 39.31 97 ARG A C 1
ATOM 786 O O . ARG A 1 97 ? 16.661 -3.633 -31.723 1.00 39.31 97 ARG A O 1
ATOM 793 N N . PRO A 1 98 ? 15.205 -4.903 -32.925 1.00 43.41 98 PRO A N 1
ATOM 794 C CA . PRO A 1 98 ? 14.014 -4.129 -32.574 1.00 43.41 98 PRO A CA 1
ATOM 795 C C . PRO A 1 98 ? 14.030 -3.901 -31.068 1.00 43.41 98 PRO A C 1
ATOM 797 O O . PRO A 1 98 ? 14.192 -4.865 -30.325 1.00 43.41 98 PRO A O 1
ATOM 800 N N . THR A 1 99 ? 14.009 -2.633 -30.658 1.00 45.31 99 THR A N 1
ATOM 801 C CA . THR A 1 99 ? 14.362 -2.178 -29.310 1.00 45.31 99 THR A CA 1
ATOM 802 C C . THR A 1 99 ? 13.688 -3.043 -28.254 1.00 45.31 99 THR A C 1
ATOM 804 O O . THR A 1 99 ? 12.484 -2.924 -28.025 1.00 45.31 99 THR A O 1
ATOM 807 N N . GLU A 1 100 ? 14.463 -3.936 -27.638 1.00 58.81 100 GLU A N 1
ATOM 808 C CA . GLU A 1 100 ? 14.041 -4.645 -26.442 1.00 58.81 100 GLU A CA 1
ATOM 809 C C . GLU A 1 100 ? 13.751 -3.568 -25.406 1.00 58.81 100 GLU A C 1
ATOM 811 O O . GLU A 1 100 ? 14.636 -2.803 -25.015 1.00 58.81 100 GLU A O 1
ATOM 816 N N . LYS A 1 101 ? 12.466 -3.419 -25.098 1.00 66.25 101 LYS A N 1
ATOM 817 C CA . LYS A 1 101 ? 11.960 -2.326 -24.289 1.00 66.25 101 LYS A CA 1
ATOM 818 C C . LYS A 1 101 ? 12.696 -2.305 -22.954 1.00 66.25 101 LYS A C 1
ATOM 820 O O . LYS A 1 101 ? 12.608 -3.269 -22.194 1.00 66.25 101 LYS A O 1
ATOM 825 N N . THR A 1 102 ? 13.421 -1.233 -22.643 1.00 89.12 102 THR A N 1
ATOM 826 C CA . THR A 1 102 ? 14.182 -1.173 -21.390 1.00 89.12 102 THR A CA 1
ATOM 827 C C . THR A 1 102 ? 13.234 -1.004 -20.204 1.00 89.12 102 THR A C 1
ATOM 829 O O . THR A 1 102 ? 12.335 -0.157 -20.195 1.00 89.12 102 THR A O 1
ATOM 832 N N . ARG A 1 103 ? 13.404 -1.866 -19.199 1.00 91.69 103 ARG A N 1
ATOM 833 C CA . ARG A 1 103 ? 12.583 -1.945 -17.983 1.00 91.69 103 ARG A CA 1
ATOM 834 C C . ARG A 1 103 ? 13.458 -1.927 -16.745 1.00 91.69 103 ARG A C 1
ATOM 836 O O . ARG A 1 103 ? 14.655 -2.219 -16.817 1.00 91.69 103 ARG A O 1
ATOM 843 N N . CYS A 1 104 ? 12.855 -1.636 -15.596 1.00 92.12 104 CYS A N 1
ATOM 844 C CA . CYS A 1 104 ? 13.521 -1.875 -14.324 1.00 92.12 104 CYS A CA 1
ATOM 845 C C . CYS A 1 104 ? 13.879 -3.365 -14.201 1.00 92.12 104 CYS A C 1
ATOM 847 O O . CYS A 1 104 ? 13.041 -4.232 -14.447 1.00 92.12 104 CYS A O 1
ATOM 849 N N . LYS A 1 105 ? 15.120 -3.675 -13.800 1.00 92.19 105 LYS A N 1
ATOM 850 C CA . LYS A 1 105 ? 15.630 -5.061 -13.796 1.00 92.19 105 LYS A CA 1
ATOM 851 C C . LYS A 1 105 ? 14.783 -5.996 -12.929 1.00 92.19 105 LYS A C 1
ATOM 853 O O . LYS A 1 105 ? 14.559 -7.137 -13.309 1.00 92.19 105 LYS A O 1
ATOM 858 N N . TRP A 1 106 ? 14.277 -5.491 -11.802 1.00 92.12 106 TRP A N 1
ATOM 859 C CA . TRP A 1 106 ? 13.455 -6.255 -10.859 1.00 92.12 106 TRP A CA 1
ATOM 860 C C . TRP A 1 106 ? 12.124 -6.748 -11.450 1.00 92.12 106 TRP A C 1
ATOM 862 O O . TRP A 1 106 ? 11.517 -7.661 -10.896 1.00 92.12 106 TRP A O 1
ATOM 872 N N . ALA A 1 107 ? 11.660 -6.161 -12.557 1.00 93.19 107 ALA A N 1
ATOM 873 C CA . ALA A 1 107 ? 10.392 -6.518 -13.185 1.00 93.19 107 ALA A CA 1
ATOM 874 C C . ALA A 1 107 ? 10.511 -7.689 -14.179 1.00 93.19 107 ALA A C 1
ATOM 876 O O . ALA A 1 107 ? 9.498 -8.259 -14.566 1.00 93.19 107 ALA A O 1
ATOM 877 N N . LEU A 1 108 ? 11.726 -8.048 -14.610 1.00 90.62 108 LEU A N 1
ATOM 878 C CA . LEU A 1 108 ? 11.942 -8.917 -15.775 1.00 90.62 108 LEU A CA 1
ATOM 879 C C . LEU A 1 108 ? 11.827 -10.422 -15.489 1.00 90.62 108 LEU A C 1
ATOM 881 O O . LEU A 1 108 ? 11.650 -11.208 -16.414 1.00 90.62 108 LEU A O 1
ATOM 885 N N . GLU A 1 109 ? 11.939 -10.840 -14.230 1.00 82.19 109 GLU A N 1
ATOM 886 C CA . GLU A 1 109 ? 12.039 -12.262 -13.864 1.00 82.19 109 GLU A CA 1
ATOM 887 C C . GLU A 1 109 ? 10.693 -13.004 -13.835 1.00 82.19 109 GLU A C 1
ATOM 889 O O . GLU A 1 109 ? 10.659 -14.229 -13.714 1.00 82.19 109 GLU A O 1
ATOM 894 N N . ASP A 1 110 ? 9.569 -12.289 -13.880 1.00 93.31 110 ASP A N 1
ATOM 895 C CA . ASP A 1 110 ? 8.239 -12.869 -13.709 1.00 93.31 110 ASP A CA 1
ATOM 896 C C . ASP A 1 110 ? 7.200 -12.109 -14.549 1.00 93.31 110 ASP A C 1
ATOM 898 O O . ASP A 1 110 ? 7.112 -10.887 -14.423 1.00 93.31 110 ASP A O 1
ATOM 902 N N . PRO A 1 111 ? 6.375 -12.788 -15.371 1.00 95.62 111 PRO A N 1
ATOM 903 C CA . PRO A 1 111 ? 5.400 -12.111 -16.229 1.00 95.62 111 PRO A CA 1
ATOM 904 C C . PRO A 1 111 ? 4.406 -11.234 -15.459 1.00 95.62 111 PRO A C 1
ATOM 906 O O . PRO A 1 111 ? 4.060 -10.150 -15.925 1.00 95.62 111 PRO A O 1
ATOM 909 N N . LEU A 1 112 ? 3.984 -11.669 -14.264 1.00 96.50 112 LEU A N 1
ATOM 910 C CA . LEU A 1 112 ? 3.062 -10.900 -13.427 1.00 96.50 112 LEU A CA 1
ATOM 911 C C . LEU A 1 112 ? 3.744 -9.654 -12.843 1.00 96.50 112 LEU A C 1
ATOM 913 O O . LEU A 1 112 ? 3.128 -8.593 -12.775 1.00 96.50 112 LEU A O 1
ATOM 917 N N . MET A 1 113 ? 5.025 -9.752 -12.469 1.00 96.50 113 MET A N 1
ATOM 918 C CA . MET A 1 113 ? 5.822 -8.590 -12.051 1.00 96.50 113 MET A CA 1
ATOM 919 C C . MET A 1 113 ? 6.008 -7.585 -13.190 1.00 96.50 113 MET A C 1
ATOM 921 O O . MET A 1 113 ? 5.901 -6.383 -12.951 1.00 96.50 113 MET A O 1
ATOM 925 N N . LEU A 1 114 ? 6.254 -8.061 -14.414 1.00 95.56 114 LEU A N 1
ATOM 926 C CA . LEU A 1 114 ? 6.381 -7.206 -15.594 1.00 95.56 114 LEU A CA 1
ATOM 927 C C . LEU A 1 114 ? 5.068 -6.481 -15.902 1.00 95.56 114 LEU A C 1
ATOM 929 O O . LEU A 1 114 ? 5.072 -5.282 -16.170 1.00 95.56 114 LEU A O 1
ATOM 933 N N . GLU A 1 115 ? 3.939 -7.185 -15.827 1.00 96.50 115 GLU A N 1
ATOM 934 C CA . GLU A 1 115 ? 2.624 -6.579 -16.024 1.00 96.50 115 GLU A CA 1
ATOM 935 C C . GLU A 1 115 ? 2.316 -5.519 -14.958 1.00 96.50 115 GLU A C 1
ATOM 937 O O . GLU A 1 115 ? 1.905 -4.410 -15.302 1.00 96.50 115 GLU A O 1
ATOM 942 N N . TYR A 1 116 ? 2.576 -5.829 -13.684 1.00 96.81 116 TYR A N 1
ATOM 943 C CA . TYR A 1 116 ? 2.442 -4.878 -12.580 1.00 96.81 116 TYR A CA 1
ATOM 944 C C . TYR A 1 116 ? 3.319 -3.639 -12.790 1.00 96.81 116 TYR A C 1
ATOM 946 O O . TYR A 1 116 ? 2.845 -2.514 -12.650 1.00 96.81 116 TYR A O 1
ATOM 954 N N . HIS A 1 117 ? 4.579 -3.827 -13.182 1.00 96.06 117 HIS A N 1
ATOM 955 C CA . HIS A 1 117 ? 5.497 -2.734 -13.488 1.00 96.06 117 HIS A CA 1
ATOM 956 C C . HIS A 1 117 ? 4.984 -1.837 -14.628 1.00 96.06 117 HIS A C 1
ATOM 958 O O . HIS A 1 117 ? 5.041 -0.615 -14.520 1.00 96.06 117 HIS A O 1
ATOM 964 N N . ASP A 1 118 ? 4.498 -2.431 -15.721 1.00 94.88 118 ASP A N 1
ATOM 965 C CA . ASP A 1 118 ? 4.126 -1.694 -16.936 1.00 94.88 118 ASP A CA 1
ATOM 966 C C . ASP A 1 118 ? 2.768 -0.985 -16.837 1.00 94.88 118 ASP A C 1
ATOM 968 O O . ASP A 1 118 ? 2.532 -0.017 -17.570 1.00 94.88 118 ASP A O 1
ATOM 972 N N . LYS A 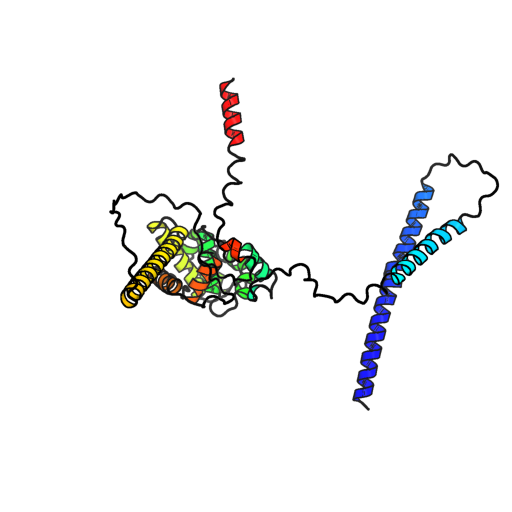1 119 ? 1.864 -1.489 -15.988 1.00 93.94 119 LYS A N 1
ATOM 973 C CA . LYS A 1 119 ? 0.468 -1.029 -15.917 1.00 93.94 119 LYS A CA 1
ATOM 974 C C . LYS A 1 119 ? 0.082 -0.365 -14.600 1.00 93.94 119 LYS A C 1
ATOM 976 O O . LYS A 1 119 ? -0.872 0.406 -14.598 1.00 93.94 119 LYS A O 1
ATOM 981 N N . GLU A 1 120 ? 0.757 -0.684 -13.499 1.00 95.44 120 GLU A N 1
ATOM 982 C CA . GLU A 1 120 ? 0.309 -0.298 -12.156 1.00 95.44 120 GLU A CA 1
ATOM 983 C C . GLU A 1 120 ? 1.366 0.514 -11.396 1.00 95.44 120 GLU A C 1
ATOM 985 O O . GLU A 1 120 ? 1.054 1.563 -10.838 1.00 95.44 120 GLU A O 1
ATOM 990 N N . TRP A 1 121 ? 2.621 0.060 -11.376 1.00 96.38 121 TRP A N 1
ATOM 991 C CA . TRP A 1 121 ? 3.655 0.643 -10.523 1.00 96.38 121 TRP A CA 1
ATOM 992 C C . TRP A 1 121 ? 4.107 2.030 -10.997 1.00 96.38 121 TRP A C 1
ATOM 994 O O . TRP A 1 121 ? 4.575 2.209 -12.126 1.00 96.38 121 TRP A O 1
ATOM 1004 N N . GLY A 1 122 ? 4.009 3.017 -10.105 1.00 93.56 122 GLY A N 1
ATOM 1005 C CA . GLY A 1 122 ? 4.346 4.408 -10.411 1.00 93.56 122 GLY A CA 1
ATOM 1006 C C . GLY A 1 122 ? 3.209 5.186 -11.075 1.00 93.56 122 GLY A C 1
ATOM 1007 O O . GLY A 1 122 ? 3.386 6.366 -11.373 1.00 93.56 122 GLY A O 1
ATOM 1008 N N . VAL A 1 123 ? 2.044 4.567 -11.288 1.00 93.19 123 VAL A N 1
ATOM 1009 C CA . VAL A 1 123 ? 0.842 5.255 -11.771 1.00 93.19 123 VAL A CA 1
ATOM 1010 C C . VAL A 1 123 ? 0.124 5.892 -10.584 1.00 93.19 123 VAL A C 1
ATOM 1012 O O . VAL A 1 123 ? -0.122 5.236 -9.576 1.00 93.19 123 VAL A O 1
ATOM 1015 N N . ALA A 1 124 ? -0.221 7.176 -10.698 1.00 95.00 124 ALA A N 1
ATOM 1016 C CA . ALA A 1 124 ? -0.852 7.923 -9.615 1.00 95.00 124 ALA A CA 1
ATOM 1017 C C . ALA A 1 124 ? -2.230 7.344 -9.240 1.00 95.00 124 ALA A C 1
ATOM 1019 O O . ALA A 1 124 ? -3.148 7.287 -10.065 1.00 95.00 124 ALA A O 1
ATOM 1020 N N . ILE A 1 125 ? -2.385 6.948 -7.975 1.00 95.44 125 ILE A N 1
ATOM 1021 C CA . ILE A 1 125 ? -3.641 6.424 -7.425 1.00 95.44 125 ILE A CA 1
ATOM 1022 C C . ILE A 1 125 ? -4.313 7.500 -6.565 1.00 95.44 125 ILE A C 1
ATOM 1024 O O . ILE A 1 125 ? -3.701 8.051 -5.653 1.00 95.44 125 ILE A O 1
ATOM 1028 N N . PHE A 1 126 ? -5.595 7.758 -6.836 1.00 96.56 126 PHE A N 1
ATOM 1029 C CA . PHE A 1 126 ? -6.417 8.746 -6.116 1.00 96.56 126 PHE A CA 1
ATOM 1030 C C . PHE A 1 126 ? -7.661 8.140 -5.448 1.00 96.56 126 PHE A C 1
ATOM 1032 O O . PHE A 1 126 ? -8.505 8.860 -4.928 1.00 96.56 126 PHE A O 1
ATOM 1039 N N . ASP A 1 127 ? -7.819 6.819 -5.529 1.00 98.19 127 ASP A N 1
ATOM 1040 C CA . ASP A 1 127 ? -8.939 6.100 -4.927 1.00 98.19 127 ASP A CA 1
ATOM 1041 C C . ASP A 1 127 ? -8.536 5.569 -3.546 1.00 98.19 127 ASP A C 1
ATOM 1043 O O . ASP A 1 127 ? -7.535 4.859 -3.422 1.00 98.19 127 ASP A O 1
ATOM 1047 N N . ASP A 1 128 ? -9.321 5.906 -2.521 1.00 98.50 128 ASP A N 1
ATOM 1048 C CA . ASP A 1 128 ? -9.053 5.543 -1.124 1.00 98.50 128 ASP A CA 1
ATOM 1049 C C . ASP A 1 128 ? -8.909 4.035 -0.928 1.00 98.50 128 ASP A C 1
ATOM 1051 O O . ASP A 1 128 ? -7.994 3.581 -0.238 1.00 98.50 128 ASP A O 1
ATOM 1055 N N . GLN A 1 129 ? -9.797 3.252 -1.543 1.00 98.56 129 GLN A N 1
ATOM 1056 C CA . GLN A 1 129 ? -9.820 1.806 -1.377 1.00 98.56 129 GLN A CA 1
ATOM 1057 C C . GLN A 1 129 ? -8.602 1.158 -2.041 1.00 98.56 129 GLN A C 1
ATOM 1059 O O . GLN A 1 129 ? -7.971 0.291 -1.439 1.00 98.56 129 GLN A O 1
ATOM 1064 N N . LYS A 1 130 ? -8.207 1.623 -3.233 1.00 98.44 130 LYS A N 1
ATOM 1065 C CA . LYS A 1 130 ? -6.979 1.178 -3.910 1.00 98.44 130 LYS A CA 1
ATOM 1066 C C . LYS A 1 130 ? -5.713 1.576 -3.154 1.00 98.44 130 LYS A C 1
ATOM 1068 O O . LYS A 1 130 ? -4.789 0.771 -3.069 1.00 98.44 130 LYS A O 1
ATOM 1073 N N . LEU A 1 131 ? -5.654 2.785 -2.589 1.00 98.69 131 LEU A N 1
ATOM 1074 C CA . LEU A 1 131 ? -4.527 3.201 -1.745 1.00 98.69 131 LEU A CA 1
ATOM 1075 C C . LEU A 1 131 ? -4.449 2.359 -0.468 1.00 98.69 131 LEU A C 1
ATOM 1077 O O . LEU A 1 131 ? -3.361 1.956 -0.059 1.00 98.69 131 LEU A O 1
ATOM 1081 N N . PHE A 1 132 ? -5.594 2.059 0.142 1.00 98.88 132 PHE A N 1
ATOM 1082 C CA . PHE A 1 132 ? -5.671 1.196 1.313 1.00 98.88 132 PHE A CA 1
ATOM 1083 C C . PHE A 1 132 ? -5.267 -0.257 1.003 1.00 98.88 132 PHE A C 1
ATOM 1085 O O . PHE A 1 132 ? -4.509 -0.857 1.774 1.00 98.88 132 PHE A O 1
ATOM 1092 N N . GLU A 1 133 ? -5.709 -0.806 -0.134 1.00 98.81 133 GLU A N 1
ATOM 1093 C CA . GLU A 1 133 ? -5.258 -2.099 -0.665 1.00 98.81 133 GLU A CA 1
ATOM 1094 C C . GLU A 1 133 ? -3.737 -2.109 -0.821 1.00 98.81 133 GLU A C 1
ATOM 1096 O O . GLU A 1 133 ? -3.062 -2.959 -0.235 1.00 98.81 133 GLU A O 1
ATOM 1101 N N . LEU A 1 134 ? -3.186 -1.133 -1.547 1.00 98.75 134 LEU A N 1
ATOM 1102 C CA . LEU A 1 134 ? -1.754 -1.055 -1.813 1.00 98.75 134 LEU A CA 1
ATOM 1103 C C . LEU A 1 134 ? -0.947 -0.969 -0.512 1.00 98.75 134 LEU A C 1
ATOM 1105 O O . LEU A 1 134 ? -0.041 -1.773 -0.306 1.00 98.75 134 LEU A O 1
ATOM 1109 N N . LEU A 1 135 ? -1.308 -0.065 0.407 1.00 98.75 135 LEU A N 1
ATOM 1110 C CA . LEU A 1 135 ? -0.618 0.077 1.694 1.00 98.75 135 LEU A CA 1
ATOM 1111 C C . LEU A 1 135 ? -0.670 -1.216 2.522 1.00 98.75 135 LEU A C 1
ATOM 1113 O O . LEU A 1 135 ? 0.303 -1.577 3.189 1.00 98.75 135 LEU A O 1
ATOM 1117 N N . THR A 1 136 ? -1.795 -1.931 2.475 1.00 98.75 136 THR A N 1
ATOM 1118 C CA . THR A 1 136 ? -1.947 -3.213 3.170 1.00 98.75 136 THR A CA 1
ATOM 1119 C C . THR A 1 136 ? -1.039 -4.291 2.576 1.00 98.75 136 THR A C 1
ATOM 1121 O O . THR A 1 136 ? -0.395 -5.028 3.328 1.00 98.75 136 THR A O 1
ATOM 1124 N N . LEU A 1 137 ? -0.959 -4.384 1.247 1.00 98.75 137 LEU A N 1
ATOM 1125 C CA . LEU A 1 137 ? -0.101 -5.351 0.555 1.00 98.75 137 LEU A CA 1
ATOM 1126 C C . LEU A 1 137 ? 1.388 -5.053 0.788 1.00 98.75 137 LEU A C 1
ATOM 1128 O O . LEU A 1 137 ? 2.157 -5.971 1.079 1.00 98.75 137 LEU A O 1
ATOM 1132 N N . GLU A 1 138 ? 1.781 -3.781 0.765 1.00 98.25 138 GLU A N 1
ATOM 1133 C CA . GLU A 1 138 ? 3.134 -3.329 1.117 1.00 98.25 138 GLU A CA 1
ATOM 1134 C C . GLU A 1 138 ? 3.485 -3.715 2.568 1.00 98.25 138 GLU A C 1
ATOM 1136 O O . GLU A 1 138 ? 4.550 -4.268 2.854 1.00 98.25 138 GLU A O 1
ATOM 1141 N N . GLY A 1 139 ? 2.544 -3.544 3.503 1.00 97.81 139 GLY A N 1
ATOM 1142 C CA . GLY A 1 139 ? 2.693 -4.020 4.882 1.00 97.81 139 GLY A CA 1
ATOM 1143 C C . GLY A 1 139 ? 2.834 -5.545 4.988 1.00 97.81 139 GLY A C 1
ATOM 1144 O O . GLY A 1 139 ? 3.624 -6.066 5.789 1.00 97.81 139 GLY A O 1
ATOM 1145 N N . ALA A 1 140 ? 2.105 -6.288 4.151 1.00 97.38 140 ALA A N 1
ATOM 1146 C CA . ALA A 1 140 ? 2.178 -7.743 4.092 1.00 97.38 140 ALA A CA 1
ATOM 1147 C C . ALA A 1 140 ? 3.535 -8.249 3.574 1.00 97.38 140 ALA A C 1
ATOM 1149 O O . ALA A 1 140 ? 3.963 -9.334 3.987 1.00 97.38 140 ALA A O 1
ATOM 1150 N N . GLN A 1 141 ? 4.242 -7.458 2.763 1.00 96.88 141 GLN A N 1
ATOM 1151 C CA . GLN A 1 141 ? 5.554 -7.799 2.211 1.00 96.88 141 GLN A CA 1
ATOM 1152 C C . GLN A 1 141 ? 6.656 -7.917 3.274 1.00 96.88 141 GLN A C 1
ATOM 1154 O O . GLN A 1 141 ? 7.630 -8.619 3.039 1.00 96.88 141 GLN A O 1
ATOM 1159 N N . ALA A 1 142 ? 6.537 -7.304 4.457 1.00 93.81 142 ALA A N 1
ATOM 1160 C CA . ALA A 1 142 ? 7.623 -7.290 5.449 1.00 93.81 142 ALA A CA 1
ATOM 1161 C C . ALA A 1 142 ? 8.191 -8.703 5.750 1.00 93.81 142 ALA A C 1
ATOM 1163 O O . ALA A 1 142 ? 7.494 -9.543 6.327 1.00 93.81 142 ALA A O 1
ATOM 1164 N N . GLY A 1 143 ? 9.445 -8.966 5.361 1.00 93.38 143 GLY A N 1
ATOM 1165 C CA . GLY A 1 143 ? 10.102 -10.280 5.486 1.00 93.38 143 GLY A CA 1
ATOM 1166 C C . GLY A 1 143 ? 9.855 -11.270 4.333 1.00 93.38 143 GLY A C 1
ATOM 1167 O O . GLY A 1 143 ? 10.132 -12.454 4.490 1.00 93.38 143 GLY A O 1
ATOM 1168 N N . LEU A 1 144 ? 9.312 -10.817 3.200 1.00 96.12 144 LEU A N 1
ATOM 1169 C CA . LEU A 1 144 ? 8.991 -11.598 1.999 1.00 96.12 144 LEU A CA 1
ATOM 1170 C C . LEU A 1 144 ? 9.358 -10.805 0.729 1.00 96.12 144 LEU A C 1
ATOM 1172 O O . LEU A 1 144 ? 9.638 -9.607 0.784 1.00 96.12 144 LEU A O 1
ATOM 1176 N N . SER A 1 145 ? 9.324 -11.462 -0.434 1.00 96.44 145 SER A N 1
ATOM 1177 C CA . SER A 1 145 ? 9.449 -10.784 -1.732 1.00 96.44 145 SER A CA 1
ATOM 1178 C C . SER A 1 145 ? 8.111 -10.190 -2.190 1.00 96.44 145 SER A C 1
ATOM 1180 O O . SER A 1 145 ? 7.057 -10.785 -1.948 1.00 96.44 145 SER A O 1
ATOM 1182 N N . TRP A 1 146 ? 8.138 -9.065 -2.920 1.00 97.38 146 TRP A N 1
ATOM 1183 C CA . TRP A 1 146 ? 6.924 -8.500 -3.533 1.00 97.38 146 TRP A CA 1
ATOM 1184 C C . TRP A 1 146 ? 6.246 -9.491 -4.483 1.00 97.38 146 TRP A C 1
ATOM 1186 O O . TRP A 1 146 ? 5.032 -9.650 -4.426 1.00 97.38 146 TRP A O 1
ATOM 1196 N N . LYS A 1 147 ? 7.027 -10.266 -5.252 1.00 97.19 147 LYS A N 1
ATOM 1197 C CA . LYS A 1 147 ? 6.523 -11.371 -6.086 1.00 97.19 147 LYS A CA 1
ATOM 1198 C C . LYS A 1 147 ? 5.591 -12.307 -5.306 1.00 97.19 147 LYS A C 1
ATOM 1200 O O . LYS A 1 147 ? 4.523 -12.659 -5.794 1.00 97.19 147 LYS A O 1
ATOM 1205 N N . THR A 1 148 ? 5.951 -12.667 -4.071 1.00 97.19 148 THR A N 1
ATOM 1206 C CA . THR A 1 148 ? 5.112 -13.532 -3.221 1.00 97.19 148 THR A CA 1
ATOM 1207 C C . THR A 1 148 ? 3.766 -12.883 -2.902 1.00 97.19 148 THR A C 1
ATOM 1209 O O . THR A 1 148 ? 2.738 -13.557 -2.909 1.00 97.19 148 THR A O 1
ATOM 1212 N N . ILE A 1 149 ? 3.763 -11.582 -2.611 1.00 98.25 149 ILE A N 1
ATOM 1213 C CA . ILE A 1 149 ? 2.545 -10.832 -2.292 1.00 98.25 149 ILE A CA 1
ATOM 1214 C C . ILE A 1 149 ? 1.684 -10.637 -3.537 1.00 98.25 149 ILE A C 1
ATOM 1216 O O . ILE A 1 149 ? 0.482 -10.881 -3.484 1.00 98.25 149 ILE A O 1
ATOM 1220 N N . LEU A 1 150 ? 2.297 -10.285 -4.665 1.00 97.75 150 LEU A N 1
ATOM 1221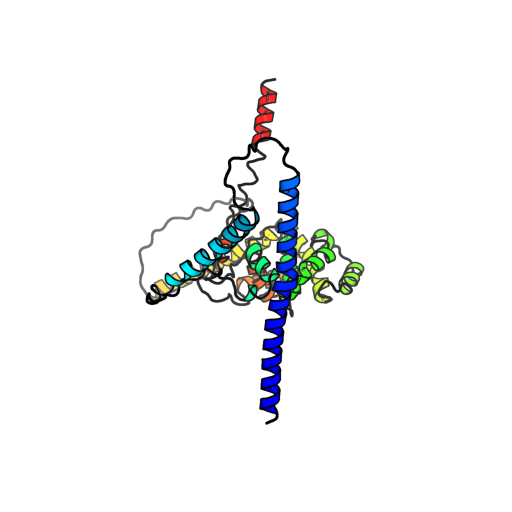 C CA . LEU A 1 150 ? 1.605 -10.044 -5.924 1.00 97.75 150 LEU A CA 1
ATOM 1222 C C . LEU A 1 150 ? 0.874 -11.300 -6.425 1.00 97.75 150 LEU A C 1
ATOM 1224 O O . LEU A 1 150 ? -0.295 -11.220 -6.792 1.00 97.75 150 LEU A O 1
ATOM 1228 N N . HIS A 1 151 ? 1.501 -12.477 -6.328 1.00 97.94 151 HIS A N 1
ATOM 1229 C CA . HIS A 1 151 ? 0.858 -13.766 -6.639 1.00 97.94 151 HIS A CA 1
ATOM 1230 C C . HIS A 1 151 ? -0.259 -14.149 -5.654 1.00 97.94 151 HIS A C 1
ATOM 1232 O O . HIS A 1 151 ? -1.135 -14.943 -5.983 1.00 97.94 151 HIS A O 1
ATOM 1238 N N . LYS A 1 152 ? -0.266 -13.578 -4.444 1.00 98.44 152 LYS A N 1
ATOM 1239 C CA . LYS A 1 152 ? -1.335 -13.762 -3.448 1.00 98.44 152 LYS A CA 1
ATOM 1240 C C . LYS A 1 152 ? -2.408 -12.674 -3.506 1.00 98.44 152 LYS A C 1
ATOM 1242 O O . LYS A 1 152 ? -3.401 -12.791 -2.792 1.00 98.44 152 LYS A O 1
ATOM 1247 N N . ARG A 1 153 ? -2.232 -11.627 -4.317 1.00 98.56 153 ARG A N 1
ATOM 1248 C CA . ARG A 1 153 ? -3.064 -10.415 -4.302 1.00 98.56 153 ARG A CA 1
ATOM 1249 C C . ARG A 1 153 ? -4.554 -10.705 -4.456 1.00 98.56 153 ARG A C 1
ATOM 1251 O O . ARG A 1 153 ? -5.351 -10.140 -3.717 1.00 98.56 153 ARG A O 1
ATOM 1258 N N . GLU A 1 154 ? -4.933 -11.606 -5.359 1.00 98.50 154 GLU A N 1
ATOM 1259 C CA . GLU A 1 154 ? -6.349 -11.937 -5.553 1.00 98.50 154 GLU A CA 1
ATOM 1260 C C . GLU A 1 154 ? -6.942 -12.672 -4.342 1.00 98.50 154 GLU A C 1
ATOM 1262 O O . GLU A 1 154 ? -8.036 -12.343 -3.891 1.00 98.50 154 GLU A O 1
ATOM 1267 N N . ASN A 1 155 ? -6.176 -13.573 -3.719 1.00 98.75 155 ASN A N 1
ATOM 1268 C CA . ASN A 1 155 ? -6.590 -14.204 -2.465 1.00 98.75 155 ASN A CA 1
ATOM 1269 C C . ASN A 1 155 ? -6.761 -13.161 -1.357 1.00 98.75 155 ASN A C 1
ATOM 1271 O O . ASN A 1 155 ? -7.718 -13.228 -0.596 1.00 98.75 155 ASN A O 1
ATOM 1275 N N . TYR A 1 156 ? -5.863 -12.173 -1.281 1.00 98.75 156 TYR A N 1
ATOM 1276 C CA . TYR A 1 156 ? -5.998 -11.054 -0.348 1.00 98.75 156 TYR A CA 1
ATOM 1277 C C . TYR A 1 156 ? -7.281 -10.260 -0.589 1.00 98.75 156 TYR A C 1
ATOM 1279 O O . TYR A 1 156 ? -7.992 -9.977 0.372 1.00 98.75 156 TYR A O 1
ATOM 1287 N N . ARG A 1 157 ? -7.604 -9.933 -1.845 1.00 98.75 157 ARG A N 1
ATOM 1288 C CA . ARG A 1 157 ? -8.853 -9.239 -2.183 1.00 98.75 157 ARG A CA 1
ATOM 1289 C C . ARG A 1 157 ? -10.058 -10.028 -1.699 1.00 98.75 157 ARG A C 1
ATOM 1291 O O . ARG A 1 157 ? -10.868 -9.479 -0.966 1.00 98.75 157 ARG A O 1
ATOM 1298 N N . ILE A 1 158 ? -10.141 -11.315 -2.017 1.00 98.69 158 ILE A N 1
ATOM 1299 C CA . ILE A 1 158 ? -11.261 -12.163 -1.588 1.00 98.69 158 ILE A CA 1
ATOM 1300 C C . ILE A 1 158 ? -11.326 -12.254 -0.053 1.00 98.69 158 ILE A C 1
ATOM 1302 O O . ILE A 1 158 ? -12.379 -12.031 0.542 1.00 98.69 158 ILE A O 1
ATOM 1306 N N . ALA A 1 159 ? -10.198 -12.527 0.605 1.00 98.56 159 ALA A N 1
ATOM 1307 C CA . ALA A 1 159 ? -10.123 -12.703 2.055 1.00 98.56 159 ALA A CA 1
ATOM 1308 C C . ALA A 1 159 ? -10.538 -11.433 2.825 1.00 98.56 159 ALA A C 1
ATOM 1310 O O . ALA A 1 159 ? -11.252 -11.504 3.836 1.00 98.56 159 ALA A O 1
ATOM 1311 N N . PHE A 1 160 ? -10.123 -10.267 2.327 1.00 98.69 160 PHE A N 1
ATOM 1312 C CA . PHE A 1 160 ? -10.370 -8.955 2.918 1.00 98.69 160 PHE A CA 1
ATOM 1313 C C . PHE A 1 160 ? -11.537 -8.200 2.257 1.00 98.69 160 PHE A C 1
ATOM 1315 O O . PHE A 1 160 ? -11.507 -6.978 2.201 1.00 98.69 160 PHE A O 1
ATOM 1322 N N . ASP A 1 161 ? -12.575 -8.886 1.767 1.00 98.69 161 ASP A N 1
ATOM 1323 C CA . ASP A 1 161 ? -13.802 -8.251 1.246 1.00 98.69 161 ASP A CA 1
ATOM 1324 C C . ASP A 1 161 ? -13.529 -7.142 0.201 1.00 98.69 161 ASP A C 1
ATOM 1326 O O . ASP A 1 161 ? -14.098 -6.048 0.243 1.00 98.69 161 ASP A O 1
ATOM 1330 N N . TYR A 1 162 ? -12.615 -7.425 -0.727 1.00 98.50 162 TYR A N 1
ATOM 1331 C CA . TYR A 1 162 ? -12.092 -6.527 -1.761 1.00 98.50 162 TYR A CA 1
ATOM 1332 C C . TYR A 1 162 ? -11.529 -5.216 -1.211 1.00 98.50 162 TYR A C 1
ATOM 1334 O O . TYR A 1 162 ? -11.625 -4.173 -1.851 1.00 98.50 162 TYR A O 1
ATOM 1342 N N . PHE A 1 163 ? -10.937 -5.272 -0.018 1.00 98.75 163 PHE A N 1
ATOM 1343 C CA . PHE A 1 163 ? -10.391 -4.121 0.697 1.00 98.75 163 PHE A CA 1
ATOM 1344 C C . PHE A 1 163 ? -11.428 -3.053 1.054 1.00 98.75 163 PHE A C 1
ATOM 1346 O O . PHE A 1 163 ? -11.063 -1.907 1.303 1.00 98.75 163 PHE A O 1
ATOM 1353 N N . ASN A 1 164 ? -12.715 -3.408 1.137 1.00 98.81 164 ASN A N 1
ATOM 1354 C CA . ASN A 1 164 ? -13.741 -2.472 1.582 1.00 98.81 164 ASN A CA 1
ATOM 1355 C C . ASN A 1 164 ? -13.452 -2.001 3.020 1.00 98.81 164 ASN A C 1
ATOM 1357 O O . ASN A 1 164 ? -13.575 -2.764 3.984 1.00 98.81 164 ASN A O 1
ATOM 1361 N N . ILE A 1 165 ? -13.077 -0.727 3.143 1.00 98.75 165 ILE A N 1
ATOM 1362 C CA . ILE A 1 165 ? -12.606 -0.113 4.390 1.00 98.75 165 ILE A CA 1
ATOM 1363 C C . ILE A 1 165 ? -13.664 -0.243 5.496 1.00 98.75 165 ILE A C 1
ATOM 1365 O O . ILE A 1 165 ? -13.341 -0.650 6.613 1.00 98.75 165 ILE A O 1
ATOM 1369 N N . ASP A 1 166 ? -14.935 0.018 5.180 1.00 98.56 166 ASP A N 1
ATOM 1370 C CA . ASP A 1 166 ? -16.030 -0.007 6.156 1.00 98.56 166 ASP A CA 1
ATOM 1371 C C . ASP A 1 166 ? -16.326 -1.401 6.708 1.00 98.56 166 ASP A C 1
ATOM 1373 O O . ASP A 1 166 ? -16.683 -1.539 7.883 1.00 98.56 166 ASP A O 1
ATOM 1377 N N . LYS A 1 167 ? -16.198 -2.437 5.873 1.00 98.75 167 LYS A N 1
ATOM 1378 C CA . LYS A 1 167 ? -16.348 -3.835 6.297 1.00 98.75 167 LYS A CA 1
ATOM 1379 C C . LYS A 1 167 ? -15.179 -4.256 7.176 1.00 98.75 167 LYS A C 1
ATOM 1381 O O . LYS A 1 167 ? -15.395 -4.742 8.286 1.00 98.75 167 LYS A O 1
ATOM 1386 N N . ILE A 1 168 ? -13.952 -4.013 6.715 1.00 98.81 168 ILE A N 1
ATOM 1387 C CA . ILE A 1 168 ? -12.731 -4.414 7.422 1.00 98.81 168 ILE A CA 1
ATOM 1388 C C . ILE A 1 168 ? -12.637 -3.744 8.791 1.00 98.81 168 ILE A C 1
ATOM 1390 O O . ILE A 1 168 ? -12.286 -4.406 9.766 1.00 98.81 168 ILE A O 1
ATOM 1394 N N . ALA A 1 169 ? -12.988 -2.459 8.899 1.00 98.69 169 ALA A N 1
ATOM 1395 C CA . ALA A 1 169 ? -12.949 -1.724 10.164 1.00 98.69 169 ALA A CA 1
ATOM 1396 C C . ALA A 1 169 ? -13.833 -2.351 11.263 1.00 98.69 169 ALA A C 1
ATOM 1398 O O . ALA A 1 169 ? -13.595 -2.120 12.453 1.00 98.69 169 ALA A O 1
ATOM 1399 N N . LYS A 1 170 ? -14.827 -3.161 10.870 1.00 98.69 170 LYS A N 1
ATOM 1400 C CA . LYS A 1 170 ? -15.792 -3.842 11.748 1.00 98.69 170 LYS A CA 1
ATOM 1401 C C . LYS A 1 170 ? -15.476 -5.322 11.976 1.00 98.69 170 LYS A C 1
ATOM 1403 O O . LYS A 1 170 ? -16.252 -5.997 12.653 1.00 98.69 170 LYS A O 1
ATOM 1408 N N . TYR A 1 171 ? -14.382 -5.846 11.422 1.00 98.62 171 TYR A N 1
ATOM 1409 C CA . TYR A 1 171 ? -14.003 -7.244 11.618 1.00 98.62 171 TYR A CA 1
ATOM 1410 C C . TYR A 1 171 ? -13.844 -7.577 13.102 1.00 98.62 171 TYR A C 1
ATOM 1412 O O . TYR A 1 171 ? -13.155 -6.888 13.854 1.00 98.62 171 TYR A O 1
ATOM 1420 N N . GLN A 1 172 ? -14.468 -8.680 13.500 1.00 97.69 172 GLN A N 1
ATOM 1421 C CA . GLN A 1 172 ? -14.397 -9.224 14.849 1.00 97.69 172 GLN A CA 1
ATOM 1422 C C . GLN A 1 172 ? -13.394 -10.383 14.915 1.00 97.69 172 GLN A C 1
ATOM 1424 O O . GLN A 1 172 ? -12.849 -10.821 13.899 1.00 97.69 172 GLN A O 1
ATOM 1429 N N . GLN A 1 173 ? -13.128 -10.882 16.126 1.00 97.62 173 GLN A N 1
ATOM 1430 C CA . GLN A 1 173 ? -12.098 -11.899 16.360 1.00 97.62 173 GLN A CA 1
ATOM 1431 C C . GLN A 1 173 ? -12.345 -13.194 15.564 1.00 97.62 173 GLN A C 1
ATOM 1433 O O . GLN A 1 173 ? -11.382 -13.751 15.053 1.00 97.62 173 GLN A O 1
ATOM 1438 N N . ASN A 1 174 ? -13.602 -13.599 15.354 1.00 98.06 174 ASN A N 1
ATOM 1439 C CA . ASN A 1 174 ? -13.954 -14.749 14.511 1.00 98.06 174 ASN A CA 1
ATOM 1440 C C . ASN A 1 174 ? -13.425 -14.614 13.070 1.00 98.06 174 ASN A C 1
ATOM 1442 O O . ASN A 1 174 ? -12.727 -15.499 12.590 1.00 98.06 174 ASN A O 1
ATOM 1446 N N . LYS A 1 175 ? -13.651 -13.469 12.413 1.00 98.25 175 LYS A N 1
ATOM 1447 C CA . LYS A 1 175 ? -13.135 -13.206 11.060 1.00 98.25 175 LYS A CA 1
ATOM 1448 C C . LYS A 1 175 ? -11.604 -13.206 11.038 1.00 98.25 175 LYS A C 1
ATOM 1450 O O . LYS A 1 175 ? -11.005 -13.642 10.061 1.00 98.25 175 LYS A O 1
ATOM 1455 N N . ILE A 1 176 ? -10.956 -12.731 12.105 1.00 98.31 176 ILE A N 1
ATOM 1456 C CA . ILE A 1 176 ? -9.491 -12.788 12.237 1.00 98.31 176 ILE A CA 1
ATOM 1457 C C . ILE A 1 176 ? -9.003 -14.232 12.344 1.00 98.31 176 ILE A C 1
ATOM 1459 O O . ILE A 1 176 ? -7.990 -14.567 11.734 1.00 98.31 176 ILE A O 1
ATOM 1463 N N . ASP A 1 177 ? -9.704 -15.075 13.096 1.00 98.25 177 ASP A N 1
ATOM 1464 C CA . ASP A 1 177 ? -9.356 -16.485 13.250 1.00 98.25 177 ASP A CA 1
ATOM 1465 C C . ASP A 1 177 ? -9.519 -17.244 11.925 1.00 98.25 177 ASP A C 1
ATOM 1467 O O . ASP A 1 177 ? -8.607 -17.982 11.545 1.00 98.25 177 ASP A O 1
ATOM 1471 N N . ASP A 1 178 ? -10.582 -16.964 11.162 1.00 98.31 178 ASP A N 1
ATOM 1472 C CA . ASP A 1 178 ? -10.788 -17.505 9.810 1.00 98.31 178 ASP A CA 1
ATOM 1473 C C . ASP A 1 178 ? -9.645 -17.111 8.860 1.00 98.31 178 ASP A C 1
ATOM 1475 O O . ASP A 1 178 ? -9.053 -17.956 8.184 1.00 98.31 178 ASP A O 1
ATOM 1479 N N . LEU A 1 179 ? -9.264 -15.827 8.854 1.00 98.44 179 LEU A N 1
ATOM 1480 C CA . LEU A 1 179 ? -8.153 -15.315 8.042 1.00 98.44 179 LEU A CA 1
ATOM 1481 C C . LEU A 1 179 ? -6.818 -15.982 8.395 1.00 98.44 179 LEU A C 1
ATOM 1483 O O . LEU A 1 179 ? -5.971 -16.191 7.528 1.00 98.44 179 LEU A O 1
ATOM 1487 N N . LEU A 1 180 ? -6.606 -16.340 9.663 1.00 98.25 180 LEU A N 1
ATOM 1488 C CA . LEU A 1 180 ? -5.389 -17.031 10.088 1.00 98.25 180 LEU A CA 1
ATOM 1489 C C . LEU A 1 180 ? -5.338 -18.496 9.641 1.00 98.25 180 LEU A C 1
ATOM 1491 O O . LEU A 1 180 ? -4.251 -19.077 9.653 1.00 98.25 180 LEU A O 1
ATOM 1495 N N . GLN A 1 181 ? -6.455 -19.074 9.196 1.00 98.25 181 GLN A N 1
ATOM 1496 C CA . GLN A 1 181 ? -6.487 -20.398 8.570 1.00 98.25 181 GLN A CA 1
ATOM 1497 C C . GLN A 1 181 ? -6.305 -20.348 7.048 1.00 98.25 181 GLN A C 1
ATOM 1499 O O . GLN A 1 181 ? -5.872 -21.340 6.453 1.00 98.25 181 GLN A O 1
ATOM 1504 N N . ASP A 1 182 ? -6.548 -19.199 6.417 1.00 98.12 182 ASP A N 1
ATOM 1505 C CA . ASP A 1 182 ? -6.471 -19.045 4.966 1.00 98.12 182 ASP A CA 1
ATOM 1506 C C . ASP A 1 182 ? -5.023 -19.138 4.439 1.00 98.12 182 ASP A C 1
ATOM 1508 O O . ASP A 1 182 ? -4.176 -18.262 4.638 1.00 98.12 182 ASP A O 1
ATOM 1512 N N . LYS A 1 183 ? -4.725 -20.228 3.721 1.00 97.50 183 LYS A N 1
ATOM 1513 C CA . LYS A 1 183 ? -3.411 -20.486 3.099 1.00 97.50 183 LYS A CA 1
ATOM 1514 C C . LYS A 1 183 ? -3.142 -19.582 1.884 1.00 97.50 183 LYS A C 1
ATOM 1516 O O . LYS A 1 183 ? -1.987 -19.454 1.455 1.00 97.50 183 LYS A O 1
ATOM 1521 N N . GLY A 1 184 ? -4.180 -18.950 1.339 1.00 97.88 184 GLY A N 1
ATOM 1522 C CA . GLY A 1 184 ? -4.123 -17.998 0.238 1.00 97.88 184 GLY A CA 1
ATOM 1523 C C . GLY A 1 184 ? -3.349 -16.730 0.589 1.00 97.88 184 GLY A C 1
ATOM 1524 O O . GLY A 1 184 ? -2.652 -16.199 -0.279 1.00 97.88 184 GLY A O 1
ATOM 1525 N N . ILE A 1 185 ? -3.336 -16.326 1.864 1.00 98.38 185 ILE A N 1
ATOM 1526 C CA . ILE A 1 185 ? -2.671 -15.110 2.361 1.00 98.38 185 ILE A CA 1
ATOM 1527 C C . ILE A 1 185 ? -1.459 -15.415 3.263 1.00 98.38 185 ILE A C 1
ATOM 1529 O O . ILE A 1 185 ? -1.092 -16.570 3.495 1.00 98.38 185 ILE A O 1
ATOM 1533 N N . VAL A 1 186 ? -0.775 -14.375 3.750 1.00 98.00 186 VAL A N 1
ATOM 1534 C CA . VAL A 1 186 ? 0.281 -14.505 4.769 1.00 98.00 186 VAL A CA 1
ATOM 1535 C C . VAL A 1 186 ? -0.361 -14.575 6.157 1.00 98.00 186 VAL A C 1
ATOM 1537 O O . VAL A 1 186 ? -0.804 -13.566 6.704 1.00 98.00 186 VAL A O 1
ATOM 1540 N N . ARG A 1 187 ? -0.356 -15.773 6.752 1.00 97.00 187 ARG A N 1
ATOM 1541 C CA . ARG A 1 187 ? -0.990 -16.108 8.044 1.00 97.00 187 ARG A CA 1
ATOM 1542 C C . ARG A 1 187 ? -0.189 -15.618 9.257 1.00 97.00 187 ARG A C 1
ATOM 1544 O O . ARG A 1 187 ? 0.226 -16.394 10.113 1.00 97.00 187 ARG A O 1
ATOM 1551 N N . ASN A 1 188 ? 0.080 -14.317 9.318 1.00 97.56 188 ASN A N 1
ATOM 1552 C CA . ASN A 1 188 ? 0.745 -13.686 10.454 1.00 97.56 188 ASN A CA 1
ATOM 1553 C C . ASN A 1 188 ? -0.266 -12.882 11.284 1.00 97.56 188 ASN A C 1
ATOM 1555 O O . ASN A 1 188 ? -0.865 -11.924 10.798 1.00 97.56 188 ASN A O 1
ATOM 1559 N N . LYS A 1 189 ? -0.397 -13.238 12.565 1.00 97.31 189 LYS A N 1
ATOM 1560 C CA . LYS A 1 189 ? -1.363 -12.642 13.503 1.00 97.31 189 LYS A CA 1
ATOM 1561 C C . LYS A 1 189 ? -1.242 -11.126 13.640 1.00 97.31 189 LYS A C 1
ATOM 1563 O O . LYS A 1 189 ? -2.260 -10.447 13.740 1.00 97.31 189 LYS A O 1
ATOM 1568 N N . LEU A 1 190 ? -0.023 -10.590 13.643 1.00 97.69 190 LEU A N 1
ATOM 1569 C CA . LEU A 1 190 ? 0.196 -9.149 13.764 1.00 97.69 190 LEU A CA 1
ATOM 1570 C C . LEU A 1 190 ? -0.197 -8.424 12.472 1.00 97.69 190 LEU A C 1
ATOM 1572 O O . LEU A 1 190 ? -0.892 -7.414 12.553 1.00 97.69 190 LEU A O 1
ATOM 1576 N N . LYS A 1 191 ? 0.169 -8.972 11.304 1.00 97.44 191 LYS A N 1
ATOM 1577 C CA . LYS A 1 191 ? -0.183 -8.407 9.988 1.00 97.44 191 LYS A CA 1
ATOM 1578 C C . LYS A 1 191 ? -1.691 -8.404 9.743 1.00 97.44 191 LYS A C 1
ATOM 1580 O O . LYS A 1 191 ? -2.239 -7.390 9.337 1.00 97.44 191 LYS A O 1
ATOM 1585 N N . VAL A 1 192 ? -2.385 -9.508 10.027 1.00 98.25 192 VAL A N 1
ATOM 1586 C CA . VAL A 1 192 ? -3.846 -9.587 9.836 1.00 98.25 192 VAL A CA 1
ATOM 1587 C C . VAL A 1 192 ? -4.561 -8.571 10.730 1.00 98.25 192 VAL A C 1
ATOM 1589 O O . VAL A 1 192 ? -5.421 -7.824 10.271 1.00 98.25 192 VAL A O 1
ATOM 1592 N N . ARG A 1 193 ? -4.157 -8.473 12.002 1.00 98.19 193 ARG A N 1
ATOM 1593 C CA . ARG A 1 193 ? -4.752 -7.512 12.941 1.00 98.19 193 ARG A CA 1
ATOM 1594 C C . ARG A 1 193 ? -4.454 -6.061 12.588 1.00 98.19 193 ARG A C 1
ATOM 1596 O O . ARG A 1 193 ? -5.288 -5.201 12.867 1.00 98.19 193 ARG A O 1
ATOM 1603 N N . SER A 1 194 ? -3.296 -5.763 11.997 1.00 98.31 194 SER A N 1
ATOM 1604 C CA . SER A 1 194 ? -3.012 -4.395 11.570 1.00 98.31 194 SER A CA 1
ATOM 1605 C C . SER A 1 194 ? -3.917 -3.942 10.437 1.00 98.31 194 SER A C 1
ATOM 1607 O O . SER A 1 194 ? -4.227 -2.764 10.408 1.00 98.31 194 SER A O 1
ATOM 1609 N N . VAL A 1 195 ? -4.399 -4.832 9.562 1.00 98.69 195 VAL A N 1
ATOM 1610 C CA . VAL A 1 195 ? -5.326 -4.435 8.485 1.00 98.69 195 VAL A CA 1
ATOM 1611 C C . VAL A 1 195 ? -6.603 -3.806 9.055 1.00 98.69 195 VAL A C 1
ATOM 1613 O O . VAL A 1 195 ? -7.022 -2.749 8.595 1.00 98.69 195 VAL A O 1
ATOM 1616 N N . VAL A 1 196 ? -7.164 -4.385 10.122 1.00 98.69 196 VAL A N 1
ATOM 1617 C CA . VAL A 1 196 ? -8.344 -3.829 10.813 1.00 98.69 196 VAL A CA 1
ATOM 1618 C C . VAL A 1 196 ? -8.041 -2.478 11.453 1.00 98.69 196 VAL A C 1
ATOM 1620 O O . VAL A 1 196 ? -8.789 -1.523 11.253 1.00 98.69 196 VAL A O 1
ATOM 1623 N N . LYS A 1 197 ? -6.917 -2.369 12.175 1.00 98.50 197 LYS A N 1
ATOM 1624 C CA . LYS A 1 197 ? -6.485 -1.095 12.778 1.00 98.50 197 LYS A CA 1
ATOM 1625 C C . LYS A 1 197 ? -6.261 -0.013 11.723 1.00 98.50 197 LYS A C 1
ATOM 1627 O O . LYS A 1 197 ? -6.659 1.128 11.923 1.00 98.50 197 LYS A O 1
ATOM 1632 N N . ASN A 1 198 ? -5.659 -0.380 10.595 1.00 98.81 198 ASN A N 1
ATOM 1633 C CA . ASN A 1 198 ? -5.400 0.528 9.487 1.00 98.81 198 ASN A CA 1
ATOM 1634 C C . ASN A 1 198 ? -6.717 0.999 8.860 1.00 98.81 198 ASN A C 1
ATOM 1636 O O . ASN A 1 198 ? -6.859 2.190 8.625 1.00 98.81 198 ASN A O 1
ATOM 1640 N N . ALA A 1 199 ? -7.702 0.116 8.658 1.00 98.88 199 ALA A N 1
ATOM 1641 C CA . ALA A 1 199 ? -9.020 0.509 8.148 1.00 98.88 199 ALA A CA 1
ATOM 1642 C C . ALA A 1 199 ? -9.732 1.493 9.091 1.00 98.88 199 ALA A C 1
ATOM 1644 O O . ALA A 1 199 ? -10.279 2.500 8.648 1.00 98.88 199 ALA A O 1
ATOM 1645 N N . GLN A 1 200 ? -9.668 1.249 10.403 1.00 98.81 200 GLN A N 1
ATOM 1646 C CA . GLN A 1 200 ? -10.209 2.166 11.410 1.00 98.81 200 GLN A CA 1
ATOM 1647 C C . GLN A 1 200 ? -9.499 3.526 11.375 1.00 98.81 200 GLN A C 1
ATOM 1649 O O . GLN A 1 200 ? -10.153 4.564 11.425 1.00 98.81 200 GLN A O 1
ATOM 1654 N N . ALA A 1 201 ? -8.171 3.538 11.246 1.00 98.75 201 ALA A N 1
ATOM 1655 C CA . ALA A 1 201 ? -7.396 4.770 11.134 1.00 98.75 201 ALA A CA 1
ATOM 1656 C C . ALA A 1 201 ? -7.703 5.536 9.832 1.00 98.75 201 ALA A C 1
ATOM 1658 O O . ALA A 1 201 ? -7.814 6.762 9.859 1.00 98.75 201 ALA A O 1
ATOM 1659 N N . VAL A 1 202 ? -7.922 4.828 8.718 1.00 98.81 202 VAL A N 1
ATOM 1660 C CA . VAL A 1 202 ? -8.401 5.419 7.459 1.00 98.81 202 VAL A CA 1
ATOM 1661 C C . VAL A 1 202 ? -9.762 6.085 7.649 1.00 98.81 202 VAL A C 1
ATOM 1663 O O . VAL A 1 202 ? -9.914 7.232 7.245 1.00 98.81 202 VAL A O 1
ATOM 1666 N N . GLN A 1 203 ? -10.720 5.447 8.329 1.00 98.69 203 GLN A N 1
ATOM 1667 C CA . GLN A 1 203 ? -12.020 6.075 8.606 1.00 98.69 203 GLN A CA 1
ATOM 1668 C C . GLN A 1 203 ? -11.895 7.367 9.424 1.00 98.69 203 GLN A C 1
ATOM 1670 O O . GLN A 1 203 ? -12.680 8.293 9.228 1.00 98.69 203 GLN A O 1
ATOM 1675 N N . GLN A 1 204 ? -10.922 7.461 10.336 1.00 98.62 204 GLN A N 1
ATOM 1676 C CA . GLN A 1 204 ? -10.677 8.713 11.062 1.00 98.62 204 GLN A CA 1
ATOM 1677 C C . GLN A 1 204 ? -10.069 9.784 10.154 1.00 98.62 204 GLN A C 1
ATOM 1679 O O . GLN A 1 204 ? -10.516 10.926 10.187 1.00 98.62 204 GLN A O 1
ATOM 1684 N N . ILE A 1 205 ? -9.127 9.413 9.282 1.00 98.50 205 ILE A N 1
ATOM 1685 C CA . ILE A 1 205 ? -8.595 10.330 8.266 1.00 98.50 205 ILE A CA 1
ATOM 1686 C C . ILE A 1 205 ? -9.712 10.831 7.345 1.00 98.50 205 ILE A C 1
ATOM 1688 O O . ILE A 1 205 ? -9.788 12.027 7.096 1.00 98.50 205 ILE A O 1
ATOM 1692 N N . GLN A 1 206 ? -10.607 9.956 6.885 1.00 98.44 206 GLN A N 1
ATOM 1693 C CA . GLN A 1 206 ? -11.736 10.339 6.030 1.00 98.44 206 GLN A CA 1
ATOM 1694 C C . GLN A 1 206 ? -12.663 11.354 6.713 1.00 98.44 206 GLN A C 1
ATOM 1696 O O . GLN A 1 206 ? -13.166 12.261 6.058 1.00 98.44 206 GLN A O 1
ATOM 1701 N N . LYS A 1 207 ? -12.848 11.271 8.037 1.00 98.06 207 LYS A N 1
ATOM 1702 C CA . LYS A 1 207 ? -13.614 12.280 8.790 1.00 98.06 207 LYS A CA 1
ATOM 1703 C C . LYS A 1 207 ? -12.896 13.625 8.891 1.00 98.06 207 LYS A C 1
ATOM 1705 O O . LYS A 1 207 ? -13.559 14.655 8.893 1.00 98.06 207 LYS A O 1
ATOM 1710 N N . GLU A 1 208 ? -11.571 13.618 9.010 1.00 97.50 208 GLU A N 1
ATOM 1711 C CA . GLU A 1 208 ? -10.760 14.831 9.187 1.00 97.50 208 GLU A CA 1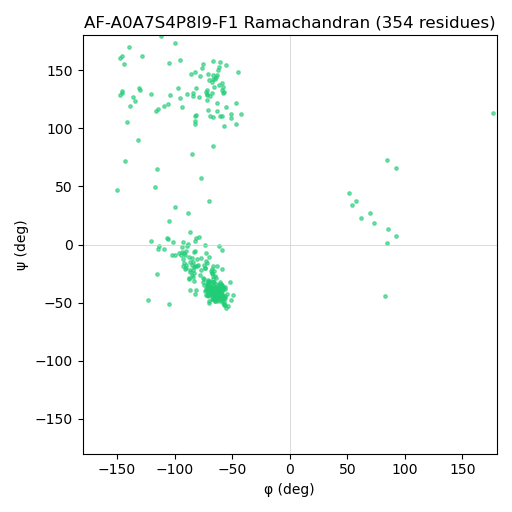
ATOM 1712 C C . GLU A 1 208 ? -10.453 15.547 7.861 1.00 97.50 208 GLU A C 1
ATOM 1714 O O . GLU A 1 208 ? -10.518 16.771 7.790 1.00 97.50 208 GLU A O 1
ATOM 1719 N N . PHE A 1 209 ? -10.119 14.790 6.815 1.00 96.31 209 PHE A N 1
ATOM 1720 C CA . PHE A 1 209 ? -9.605 15.295 5.535 1.00 96.31 209 PHE A CA 1
ATOM 1721 C C . PHE A 1 209 ? -10.565 15.062 4.364 1.00 96.31 209 PHE A C 1
ATOM 1723 O O . PHE A 1 209 ? -10.258 15.437 3.236 1.00 96.31 209 PHE A O 1
ATOM 1730 N N . GLY A 1 210 ? -11.711 14.423 4.600 1.00 97.19 210 GLY A N 1
ATOM 1731 C CA . GLY A 1 210 ? -12.658 14.017 3.561 1.00 97.19 210 GLY A CA 1
ATOM 1732 C C . GLY A 1 210 ? -12.282 12.696 2.887 1.00 97.19 210 GLY A C 1
ATOM 1733 O O . GLY A 1 210 ? -13.144 11.835 2.724 1.00 97.19 210 GLY A O 1
ATOM 1734 N N . SER A 1 211 ? -11.006 12.495 2.541 1.00 98.19 211 SER A N 1
ATOM 1735 C CA . SER A 1 211 ? -10.521 11.244 1.943 1.00 98.19 211 SER A CA 1
ATOM 1736 C C . SER A 1 211 ? -9.109 10.864 2.403 1.00 98.19 211 SER A C 1
ATOM 1738 O O . SER A 1 211 ? -8.307 11.706 2.820 1.00 98.19 211 SER A O 1
ATOM 1740 N N . PHE A 1 212 ? -8.794 9.570 2.335 1.00 98.50 212 PHE A N 1
ATOM 1741 C CA . PHE A 1 212 ? -7.445 9.062 2.597 1.00 98.50 212 PHE A CA 1
ATOM 1742 C C . PHE A 1 212 ? -6.455 9.504 1.518 1.00 98.50 212 PHE A C 1
ATOM 1744 O O . PHE A 1 212 ? -5.320 9.865 1.830 1.00 98.50 212 PHE A O 1
ATOM 1751 N N . SER A 1 213 ? -6.898 9.521 0.263 1.00 98.25 213 SER A N 1
ATOM 1752 C CA . SER A 1 213 ? -6.142 10.031 -0.873 1.00 98.25 213 SER A CA 1
ATOM 1753 C C . SER A 1 213 ? -5.731 11.486 -0.659 1.00 98.25 213 SER A C 1
ATOM 1755 O O . SER A 1 213 ? -4.542 11.795 -0.750 1.00 98.25 213 SER A O 1
ATOM 1757 N N . ASP A 1 214 ? -6.674 12.369 -0.315 1.00 97.44 214 ASP A N 1
ATOM 1758 C CA . ASP A 1 214 ? -6.388 13.794 -0.117 1.00 97.44 214 ASP A CA 1
ATOM 1759 C C . ASP A 1 214 ? -5.369 14.002 0.998 1.00 97.44 214 ASP A C 1
ATOM 1761 O O . ASP A 1 214 ? -4.416 14.758 0.820 1.00 97.44 214 ASP A O 1
ATOM 1765 N N . PHE A 1 215 ? -5.506 13.276 2.110 1.00 98.06 215 PHE A N 1
ATOM 1766 C CA . PHE A 1 215 ? -4.527 13.310 3.193 1.00 98.06 215 PHE A CA 1
ATOM 1767 C C . PHE A 1 215 ? -3.111 12.952 2.712 1.00 98.06 215 PHE A C 1
ATOM 1769 O O . PHE A 1 215 ? -2.168 13.705 2.962 1.00 98.06 215 PHE A O 1
ATOM 1776 N N . ILE A 1 216 ? -2.947 11.825 2.011 1.00 97.88 216 ILE A N 1
ATOM 1777 C CA . ILE A 1 216 ? -1.629 11.367 1.552 1.00 97.88 216 ILE A CA 1
ATOM 1778 C C . ILE A 1 216 ? -1.031 12.346 0.536 1.00 97.88 216 ILE A C 1
ATOM 1780 O O . ILE A 1 216 ? 0.125 12.751 0.681 1.00 97.88 216 ILE A O 1
ATOM 1784 N N . TRP A 1 217 ? -1.804 12.756 -0.471 1.00 96.44 217 TRP A N 1
ATOM 1785 C CA . TRP A 1 217 ? -1.316 13.653 -1.516 1.00 96.44 217 TRP A CA 1
ATOM 1786 C C . TRP A 1 217 ? -0.982 15.042 -0.968 1.00 96.44 217 TRP A C 1
ATOM 1788 O O . TRP A 1 217 ? 0.088 15.561 -1.283 1.00 96.44 217 TRP A O 1
ATOM 1798 N N . GLN A 1 218 ? -1.811 15.616 -0.089 1.00 95.19 218 GLN A N 1
ATOM 1799 C CA . GLN A 1 218 ? -1.495 16.885 0.582 1.00 95.19 218 GLN A CA 1
ATOM 1800 C C . GLN A 1 218 ? -0.219 16.777 1.424 1.00 95.19 218 GLN A C 1
ATOM 1802 O O . GLN A 1 218 ? 0.608 17.689 1.404 1.00 95.19 218 GLN A O 1
ATOM 1807 N N . TYR A 1 219 ? -0.023 15.657 2.129 1.00 94.56 219 TYR A N 1
ATOM 1808 C CA . TYR A 1 219 ? 1.187 15.432 2.920 1.00 94.56 219 TYR A CA 1
ATOM 1809 C C . TYR A 1 219 ? 2.442 15.416 2.041 1.00 94.56 219 TYR A C 1
ATOM 1811 O O . TYR A 1 219 ? 3.432 16.074 2.361 1.00 94.56 219 TYR A O 1
ATOM 1819 N N . VAL A 1 220 ? 2.392 14.691 0.919 1.00 93.50 220 VAL A N 1
ATOM 1820 C CA . VAL A 1 220 ? 3.502 14.612 -0.040 1.00 93.50 220 VAL A CA 1
ATOM 1821 C C . VAL A 1 220 ? 3.824 15.987 -0.624 1.00 93.50 220 VAL A C 1
ATOM 1823 O O . VAL A 1 220 ? 5.000 16.332 -0.704 1.00 93.50 220 VAL A O 1
ATOM 1826 N N . GLN A 1 221 ? 2.818 16.785 -0.996 1.00 90.81 221 GLN A N 1
ATOM 1827 C CA . GLN A 1 221 ? 3.061 18.122 -1.553 1.00 90.81 221 GLN A CA 1
ATOM 1828 C C . GLN A 1 221 ? 3.676 19.073 -0.529 1.00 90.81 221 GLN A C 1
ATOM 1830 O O . GLN A 1 221 ? 4.703 19.687 -0.803 1.00 90.81 221 GLN A O 1
ATOM 1835 N N . LYS A 1 222 ? 3.129 19.116 0.689 1.00 91.00 222 LYS A N 1
ATOM 1836 C CA . LYS A 1 222 ? 3.649 19.981 1.754 1.00 91.00 222 LYS A CA 1
ATOM 1837 C C . LYS A 1 222 ? 5.122 19.700 2.073 1.00 91.00 222 LYS A C 1
ATOM 1839 O O . LYS A 1 222 ? 5.887 20.615 2.370 1.00 91.00 222 LYS A O 1
ATOM 1844 N N . GLN A 1 223 ? 5.527 18.431 2.049 1.00 85.38 223 GLN A N 1
ATOM 1845 C CA . GLN A 1 223 ? 6.927 18.063 2.269 1.00 85.38 223 GLN A CA 1
ATOM 1846 C C . GLN A 1 223 ? 7.829 18.518 1.115 1.00 85.38 223 GLN A C 1
ATOM 1848 O O . GLN A 1 223 ? 8.902 19.042 1.388 1.00 85.38 223 GLN A O 1
ATOM 1853 N N . LYS A 1 224 ? 7.382 18.401 -0.143 1.00 82.12 224 LYS A N 1
ATOM 1854 C CA . LYS A 1 224 ? 8.144 18.883 -1.310 1.00 82.12 224 LYS A CA 1
ATOM 1855 C C . LYS A 1 224 ? 8.377 20.391 -1.264 1.00 82.12 224 LYS A C 1
ATOM 1857 O O . LYS A 1 224 ? 9.502 20.831 -1.446 1.00 82.12 224 LYS A O 1
ATOM 1862 N N . GLU A 1 225 ? 7.343 21.166 -0.940 1.00 83.00 225 GLU A N 1
ATOM 1863 C CA . GLU A 1 225 ? 7.464 22.622 -0.776 1.00 83.00 225 GLU A CA 1
ATOM 1864 C C . GLU A 1 225 ? 8.488 22.978 0.313 1.00 83.00 225 GLU A C 1
ATOM 1866 O O . GLU A 1 225 ? 9.298 23.885 0.142 1.00 83.00 225 GLU A O 1
ATOM 1871 N N . THR A 1 226 ? 8.497 22.226 1.419 1.00 77.75 226 THR A N 1
ATOM 1872 C CA . THR A 1 226 ? 9.462 22.435 2.511 1.00 77.75 226 THR A CA 1
ATOM 1873 C C . THR A 1 226 ? 10.900 22.169 2.043 1.00 77.75 226 THR A C 1
ATOM 1875 O O . THR A 1 226 ? 11.784 22.980 2.305 1.00 77.75 226 THR A O 1
ATOM 1878 N N . GLU A 1 227 ? 11.129 21.079 1.305 1.00 75.69 227 GLU A N 1
ATOM 1879 C CA . GLU A 1 227 ? 12.449 20.724 0.760 1.00 75.69 227 GLU A CA 1
ATOM 1880 C C . GLU A 1 227 ? 12.937 21.746 -0.288 1.00 75.69 227 GLU A C 1
ATOM 1882 O O . GLU A 1 227 ? 14.107 22.126 -0.286 1.00 75.69 227 GLU A O 1
ATO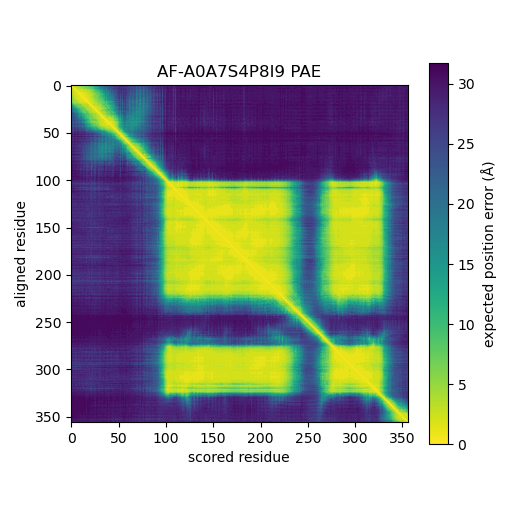M 1887 N N . GLU A 1 228 ? 12.053 22.246 -1.158 1.00 70.44 228 GLU A N 1
ATOM 1888 C CA . GLU A 1 228 ? 12.396 23.269 -2.157 1.00 70.44 228 GLU A CA 1
ATOM 1889 C C . GLU A 1 228 ? 12.789 24.606 -1.511 1.00 70.44 228 GLU A C 1
ATOM 1891 O O . GLU A 1 228 ? 13.765 25.229 -1.939 1.00 70.44 228 GLU A O 1
ATOM 1896 N N . HIS A 1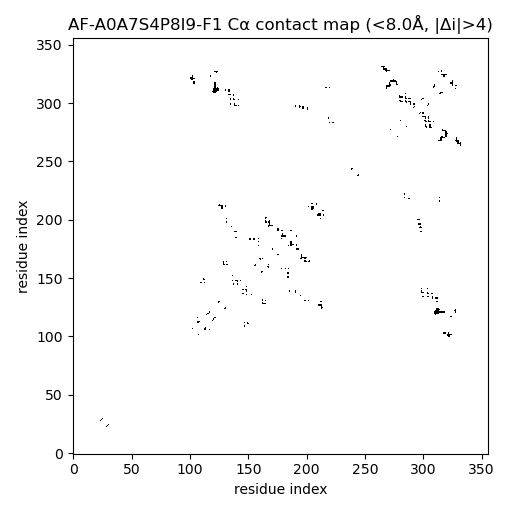 229 ? 12.085 25.015 -0.449 1.00 67.94 229 HIS A N 1
ATOM 1897 C CA . HIS A 1 229 ? 12.409 26.219 0.320 1.00 67.94 229 HIS A CA 1
ATOM 1898 C C . HIS A 1 229 ? 13.728 26.098 1.105 1.00 67.94 229 HIS A C 1
ATOM 1900 O O . HIS A 1 229 ? 14.474 27.071 1.216 1.00 67.94 229 HIS A O 1
ATOM 1906 N N . GLU A 1 230 ? 14.058 24.916 1.631 1.00 65.19 230 GLU A N 1
ATOM 1907 C CA . GLU A 1 230 ? 15.347 24.683 2.300 1.00 65.19 230 GLU A CA 1
ATOM 1908 C C . GLU A 1 230 ? 16.520 24.745 1.308 1.00 65.19 230 GLU A C 1
ATOM 1910 O O . GLU A 1 230 ? 17.553 25.347 1.605 1.00 65.19 230 GLU A O 1
ATOM 1915 N N . VAL A 1 231 ? 16.348 24.198 0.099 1.00 66.31 231 VAL A N 1
ATOM 1916 C CA . VAL A 1 231 ? 17.370 24.236 -0.960 1.00 66.31 231 VAL A CA 1
ATOM 1917 C C . VAL A 1 231 ? 17.554 25.645 -1.533 1.00 66.31 231 VAL A C 1
ATOM 1919 O O . VAL A 1 231 ? 18.678 26.009 -1.883 1.00 66.31 231 VAL A O 1
ATOM 1922 N N . SER A 1 232 ? 16.492 26.453 -1.647 1.00 60.59 232 SER A N 1
ATOM 1923 C CA . SER A 1 232 ? 16.627 27.846 -2.095 1.00 60.59 232 SER A CA 1
ATOM 1924 C C . SER A 1 232 ? 17.399 28.694 -1.087 1.00 60.59 232 SER A C 1
ATOM 1926 O O . SER A 1 232 ? 18.291 29.433 -1.490 1.00 60.59 232 SER A O 1
ATOM 1928 N N . ASN A 1 233 ? 17.127 28.526 0.210 1.00 60.62 233 ASN A N 1
ATOM 1929 C CA . ASN A 1 233 ? 17.802 29.293 1.259 1.00 60.62 233 ASN A CA 1
ATOM 1930 C C . ASN A 1 233 ? 19.294 28.934 1.356 1.00 60.62 233 ASN A C 1
ATOM 1932 O O . ASN A 1 233 ? 20.132 29.823 1.440 1.00 60.62 233 ASN A O 1
ATOM 1936 N N . GLN A 1 234 ? 19.651 27.651 1.222 1.00 57.97 234 GLN A N 1
ATOM 1937 C CA . GLN A 1 234 ? 21.059 27.225 1.210 1.00 57.97 234 GLN A CA 1
ATOM 1938 C C . GLN A 1 234 ? 21.845 27.774 0.009 1.00 57.97 234 GLN A C 1
ATOM 1940 O O . GLN A 1 234 ? 23.028 28.078 0.136 1.00 57.97 234 GLN A O 1
ATOM 1945 N N . LYS A 1 235 ? 21.201 27.933 -1.156 1.00 56.94 235 LYS A N 1
ATOM 1946 C CA . LYS A 1 235 ? 21.831 28.555 -2.333 1.00 56.94 235 LYS A CA 1
ATOM 1947 C C . LYS A 1 235 ? 22.020 30.059 -2.165 1.00 56.94 235 LYS A C 1
ATOM 1949 O O . LYS A 1 235 ? 23.022 30.582 -2.638 1.00 56.94 235 LYS A O 1
ATOM 1954 N N . GLU A 1 236 ? 21.088 30.743 -1.503 1.00 55.56 236 GLU A N 1
ATOM 1955 C CA . GLU A 1 236 ? 21.236 32.164 -1.165 1.00 55.56 236 GLU A CA 1
ATOM 1956 C C . GLU A 1 236 ? 22.382 32.379 -0.162 1.00 55.56 236 GLU A C 1
ATOM 1958 O O . GLU A 1 236 ? 23.198 33.279 -0.365 1.00 55.56 236 GLU A O 1
ATOM 1963 N N . ASP A 1 237 ? 22.522 31.495 0.831 1.00 53.75 237 ASP A N 1
ATOM 1964 C CA . ASP A 1 237 ? 23.627 31.523 1.797 1.00 53.75 237 ASP A CA 1
ATOM 1965 C C . ASP A 1 237 ? 24.990 31.220 1.127 1.00 53.75 237 ASP A C 1
ATOM 1967 O O . ASP A 1 237 ? 25.994 31.879 1.412 1.00 53.75 237 ASP A O 1
ATOM 1971 N N . GLU A 1 238 ? 25.052 30.278 0.175 1.00 53.41 238 GLU A N 1
ATOM 1972 C CA . GLU A 1 238 ? 26.263 30.007 -0.623 1.00 53.41 238 GLU A CA 1
ATOM 1973 C C . GLU A 1 238 ? 26.601 31.143 -1.613 1.00 53.41 238 GLU A C 1
ATOM 1975 O O . GLU A 1 238 ? 27.779 31.462 -1.821 1.00 53.41 238 GLU A O 1
ATOM 1980 N N . GLU A 1 239 ? 25.606 31.799 -2.219 1.00 53.41 239 GLU A N 1
ATOM 1981 C CA . GLU A 1 239 ? 25.807 32.976 -3.083 1.00 53.41 239 GLU A CA 1
ATOM 1982 C C . GLU A 1 239 ? 26.233 34.225 -2.286 1.00 53.41 239 GLU A C 1
ATOM 1984 O O . GLU A 1 239 ? 27.007 35.049 -2.795 1.00 53.41 239 GLU A O 1
ATOM 1989 N N . GLU A 1 240 ? 25.804 34.350 -1.025 1.00 50.94 240 GLU A N 1
ATOM 1990 C CA . GLU A 1 240 ? 26.268 35.384 -0.092 1.00 50.94 240 GLU A CA 1
ATOM 1991 C C . GLU A 1 240 ? 27.715 35.132 0.368 1.00 50.94 240 GLU A C 1
ATOM 1993 O O . GLU A 1 240 ? 28.513 36.073 0.409 1.00 50.94 240 GLU A O 1
ATOM 1998 N N . ILE A 1 241 ? 28.106 33.871 0.588 1.00 57.12 241 ILE A N 1
ATOM 1999 C CA . ILE A 1 241 ? 29.490 33.480 0.917 1.00 57.12 241 ILE A CA 1
ATOM 2000 C C . ILE A 1 241 ? 30.440 33.621 -0.292 1.00 57.12 241 ILE A C 1
ATOM 2002 O O . ILE A 1 241 ? 31.614 33.954 -0.119 1.00 57.12 241 ILE A O 1
ATOM 2006 N N . THR A 1 242 ? 29.964 33.421 -1.527 1.00 54.91 242 THR A N 1
ATOM 2007 C CA . THR A 1 242 ? 30.792 33.497 -2.754 1.00 54.91 242 THR A CA 1
ATOM 2008 C C . THR A 1 242 ? 30.811 34.876 -3.434 1.00 54.91 242 THR A C 1
ATOM 2010 O O . THR A 1 242 ? 31.489 35.063 -4.449 1.00 54.91 242 THR A O 1
ATOM 2013 N N . GLY A 1 243 ? 30.137 35.882 -2.864 1.00 50.62 243 GLY A N 1
ATOM 2014 C CA . GLY A 1 243 ? 30.335 37.295 -3.204 1.00 50.62 243 GLY A CA 1
ATOM 2015 C C . GLY A 1 243 ? 29.853 37.727 -4.596 1.00 50.62 243 GLY A C 1
ATOM 2016 O O . GLY A 1 243 ? 30.382 38.696 -5.147 1.00 50.62 243 GLY A O 1
ATOM 2017 N N . LYS A 1 244 ? 28.851 37.063 -5.189 1.00 49.03 244 LYS A N 1
ATOM 2018 C CA . LYS A 1 244 ? 28.363 37.390 -6.544 1.00 49.03 244 LYS A CA 1
ATOM 2019 C C . LYS A 1 244 ? 26.916 37.894 -6.551 1.00 49.03 244 LYS A C 1
ATOM 2021 O O . LYS A 1 244 ? 26.035 37.295 -7.152 1.00 49.03 244 LYS A O 1
ATOM 2026 N N . LYS A 1 245 ? 26.669 39.061 -5.943 1.00 40.25 245 LYS A N 1
ATOM 2027 C CA . LYS A 1 245 ? 25.355 39.739 -5.989 1.00 40.25 245 LYS A CA 1
ATOM 2028 C C . LYS A 1 245 ? 24.978 40.154 -7.420 1.00 40.25 245 LYS A C 1
ATOM 2030 O O . LYS A 1 245 ? 25.591 41.057 -7.988 1.00 40.25 245 LYS A O 1
ATOM 2035 N N . ARG A 1 246 ? 23.908 39.574 -7.978 1.00 42.66 246 ARG A N 1
ATOM 2036 C CA . ARG A 1 246 ? 23.127 40.188 -9.069 1.00 42.66 246 ARG A CA 1
ATOM 2037 C C . ARG A 1 246 ? 21.900 40.891 -8.486 1.00 42.66 246 ARG A C 1
ATOM 2039 O O . ARG A 1 246 ? 21.239 40.384 -7.590 1.00 42.66 246 ARG A O 1
ATOM 2046 N N . GLY A 1 247 ? 21.669 42.113 -8.964 1.00 35.53 247 GLY A N 1
ATOM 2047 C CA . GLY A 1 247 ? 20.755 43.092 -8.381 1.00 35.53 247 GLY A CA 1
ATOM 2048 C C . GLY A 1 247 ? 19.300 42.632 -8.248 1.00 35.53 247 GLY A C 1
ATOM 2049 O O . GLY A 1 247 ? 18.697 42.090 -9.171 1.00 35.53 247 GLY A O 1
ATOM 2050 N N . ARG A 1 248 ? 18.756 42.935 -7.071 1.00 36.28 248 ARG A N 1
ATOM 2051 C CA . ARG A 1 248 ? 17.390 42.714 -6.589 1.00 36.28 248 ARG A CA 1
ATOM 2052 C C . ARG A 1 248 ? 16.378 43.553 -7.388 1.00 36.28 248 ARG A C 1
ATOM 2054 O O . ARG A 1 248 ? 16.580 44.755 -7.550 1.00 36.28 248 ARG A O 1
ATOM 2061 N N . LYS A 1 249 ? 15.248 42.966 -7.795 1.00 34.12 249 LYS A N 1
ATOM 2062 C CA . LYS A 1 249 ? 14.002 43.714 -8.039 1.00 34.12 249 LYS A CA 1
ATOM 2063 C C . LYS A 1 249 ? 12.948 43.244 -7.048 1.00 34.12 249 LYS A C 1
ATOM 2065 O O . LYS A 1 249 ? 12.553 42.086 -7.038 1.00 34.12 249 LYS A O 1
ATOM 2070 N N . SER A 1 250 ? 12.553 44.169 -6.187 1.00 37.72 250 SER A N 1
ATOM 2071 C CA . SER A 1 250 ? 11.466 44.055 -5.226 1.00 37.72 250 SER A CA 1
ATOM 2072 C C . SER A 1 250 ? 10.114 44.081 -5.937 1.00 37.72 250 SER A C 1
ATOM 2074 O O . SER A 1 250 ? 9.837 45.026 -6.677 1.00 37.72 250 SER A O 1
ATOM 2076 N N . SER A 1 251 ? 9.243 43.121 -5.644 1.00 33.78 251 SER A N 1
ATOM 2077 C CA . SER A 1 251 ? 7.802 43.281 -5.843 1.00 33.78 251 SER A CA 1
ATOM 2078 C C . SER A 1 251 ? 7.055 42.739 -4.631 1.00 33.78 251 SER A C 1
ATOM 2080 O O . SER A 1 251 ? 7.300 41.630 -4.164 1.00 33.78 251 SER A O 1
ATOM 2082 N N . SER A 1 252 ? 6.199 43.611 -4.118 1.00 31.62 252 SER A N 1
ATOM 2083 C CA . SER A 1 252 ? 5.404 43.548 -2.901 1.00 31.62 252 SER A CA 1
ATOM 2084 C C . SER A 1 252 ? 4.377 42.418 -2.877 1.00 31.62 252 SER A C 1
ATOM 2086 O O . SER A 1 252 ? 3.745 42.098 -3.882 1.00 31.62 252 SER A O 1
ATOM 2088 N N . SER A 1 253 ? 4.178 41.892 -1.674 1.00 31.72 253 SER A N 1
ATOM 2089 C CA . SER A 1 253 ? 3.135 40.960 -1.271 1.00 31.72 253 SER A CA 1
ATOM 2090 C C . SER A 1 253 ? 1.733 41.570 -1.367 1.00 31.72 253 SER A C 1
ATOM 2092 O O . SER A 1 253 ? 1.505 42.723 -1.004 1.00 31.72 253 SER A O 1
ATOM 2094 N N . SER A 1 254 ? 0.764 40.755 -1.781 1.00 29.03 254 SER A N 1
ATOM 2095 C CA . SER A 1 254 ? -0.634 40.928 -1.384 1.00 29.03 254 SER A CA 1
ATOM 2096 C C . SER A 1 254 ? -1.228 39.553 -1.091 1.00 29.03 254 SER A C 1
ATOM 2098 O O . SER A 1 254 ? -1.204 38.641 -1.914 1.00 29.03 254 SER A O 1
ATOM 2100 N N . SER A 1 255 ? -1.669 39.391 0.150 1.00 31.45 255 SER A N 1
ATOM 2101 C CA . SER A 1 255 ? -2.332 38.215 0.690 1.00 31.45 255 SER A CA 1
ATOM 2102 C C . SER A 1 255 ? -3.822 38.288 0.367 1.00 31.45 255 SER A C 1
ATOM 2104 O O . SER A 1 255 ? -4.488 39.271 0.684 1.00 31.45 255 SER A O 1
ATOM 2106 N N . SER A 1 256 ? -4.368 37.234 -0.234 1.00 29.08 256 SER A N 1
ATOM 2107 C CA . SER A 1 256 ? -5.813 37.016 -0.262 1.00 29.08 256 SER A CA 1
ATOM 2108 C C . SER A 1 256 ? -6.114 35.562 0.082 1.00 29.08 256 SER A C 1
ATOM 2110 O O . SER A 1 256 ? -5.577 34.624 -0.499 1.00 29.08 256 SER A O 1
ATOM 2112 N N . SER A 1 257 ? -6.930 35.400 1.120 1.00 34.28 257 SER A N 1
ATOM 2113 C CA . SER A 1 257 ? -7.473 34.138 1.602 1.00 34.28 257 SER A CA 1
ATOM 2114 C C . SER A 1 257 ? -8.536 33.626 0.635 1.00 34.28 257 SER A C 1
ATOM 2116 O O . SER A 1 257 ? -9.455 34.370 0.287 1.00 34.28 257 SER A O 1
ATOM 2118 N N . SER A 1 258 ? -8.468 32.360 0.232 1.00 30.00 258 SER A N 1
ATOM 2119 C CA . SER A 1 258 ? -9.563 31.684 -0.470 1.00 30.00 258 SER A CA 1
ATOM 2120 C C . SER A 1 258 ? -9.615 30.211 -0.067 1.00 30.00 258 SER A C 1
ATOM 2122 O O . SER A 1 258 ? -8.594 29.529 -0.037 1.00 30.00 258 SER A O 1
ATOM 2124 N N . SER A 1 259 ? -10.817 29.767 0.302 1.00 31.56 259 SER A N 1
ATOM 2125 C CA . SER A 1 259 ? -11.181 28.425 0.772 1.00 31.56 259 SER A CA 1
ATOM 2126 C C . SER A 1 259 ? -10.787 27.298 -0.198 1.00 31.56 259 SER A C 1
ATOM 2128 O O . SER A 1 259 ? -10.729 27.534 -1.407 1.00 31.56 259 SER A O 1
ATOM 2130 N N . PRO A 1 260 ? -10.572 26.055 0.280 1.00 38.91 260 PRO A N 1
ATOM 2131 C CA . PRO A 1 260 ? -10.063 24.989 -0.570 1.00 38.91 260 PRO A CA 1
ATOM 2132 C C . PRO A 1 260 ? -11.190 24.353 -1.393 1.00 38.91 260 PRO A C 1
ATOM 2134 O O . PRO A 1 260 ? -12.067 23.662 -0.874 1.00 38.91 260 PRO A O 1
ATOM 2137 N N . HIS A 1 261 ? -11.140 24.570 -2.704 1.00 30.73 261 HIS A N 1
ATOM 2138 C CA . HIS A 1 261 ? -11.734 23.665 -3.684 1.00 30.73 261 HIS A CA 1
ATOM 2139 C C . HIS A 1 261 ? -10.839 22.418 -3.844 1.00 30.73 261 HIS A C 1
ATOM 2141 O O . HIS A 1 261 ? -9.626 22.519 -3.649 1.00 30.73 261 HIS A O 1
ATOM 2147 N N . PRO A 1 262 ? -11.399 21.246 -4.201 1.00 35.19 262 PRO A N 1
ATOM 2148 C CA . PRO A 1 262 ? -10.618 20.022 -4.383 1.00 35.19 262 PRO A CA 1
ATOM 2149 C C . PRO A 1 262 ? -9.582 20.208 -5.504 1.00 35.19 262 PRO A C 1
ATOM 2151 O O . PRO A 1 262 ? -9.920 20.785 -6.546 1.00 35.19 262 PRO A O 1
ATOM 2154 N N . PRO A 1 263 ? -8.332 19.744 -5.332 1.00 36.50 263 PRO A N 1
ATOM 2155 C CA . PRO A 1 263 ? -7.289 20.042 -6.295 1.00 36.50 263 PRO A CA 1
ATOM 2156 C C . PRO A 1 263 ? -7.486 19.266 -7.604 1.00 36.50 263 PRO A C 1
ATOM 2158 O O . PRO A 1 263 ? -7.746 18.062 -7.634 1.00 36.50 263 PRO A O 1
ATOM 2161 N N . SER A 1 264 ? -7.356 20.001 -8.709 1.00 36.62 264 SER A N 1
ATOM 2162 C CA . SER A 1 264 ? -7.387 19.501 -10.081 1.00 36.62 264 SER A CA 1
ATOM 2163 C C . SER A 1 264 ? -6.222 18.549 -10.372 1.00 36.62 264 SER A C 1
ATOM 2165 O O . SER A 1 264 ? -5.101 18.750 -9.917 1.00 36.62 264 SER A O 1
ATOM 2167 N N . SER A 1 265 ? -6.500 17.534 -11.189 1.00 39.75 265 SER A N 1
ATOM 2168 C CA . SER A 1 265 ? -5.744 16.295 -11.413 1.00 39.75 265 SER A CA 1
ATOM 2169 C C . SER A 1 265 ? -4.401 16.397 -12.156 1.00 39.75 265 SER A C 1
ATOM 2171 O O . SER A 1 265 ? -4.082 15.508 -12.940 1.00 39.75 265 SER A O 1
ATOM 2173 N N . SER A 1 266 ? -3.588 17.426 -11.950 1.00 41.16 266 SER A N 1
ATOM 2174 C CA . SER A 1 266 ? -2.273 17.533 -12.599 1.00 41.16 266 SER A CA 1
ATOM 2175 C C . SER A 1 266 ? -1.195 17.882 -11.583 1.00 41.16 266 SER A C 1
ATOM 2177 O O . SER A 1 266 ? -0.917 19.055 -11.347 1.00 41.16 266 SER A O 1
ATOM 2179 N N . PHE A 1 267 ? -0.589 16.853 -10.993 1.00 50.28 267 PHE A N 1
ATOM 2180 C CA . PHE A 1 267 ? 0.561 17.000 -10.107 1.00 50.28 267 PHE A CA 1
ATOM 2181 C C . PHE A 1 267 ? 1.812 16.451 -10.800 1.00 50.28 267 PHE A C 1
ATOM 2183 O O . PHE A 1 267 ? 1.824 15.265 -11.136 1.00 50.28 267 PHE A O 1
ATOM 2190 N N . PRO A 1 268 ? 2.852 17.270 -11.033 1.00 47.00 268 PRO A N 1
ATOM 2191 C CA . PRO A 1 268 ? 4.117 16.777 -11.557 1.00 47.00 268 PRO A CA 1
ATOM 2192 C C . PRO A 1 268 ? 4.815 15.917 -10.494 1.00 47.00 268 PRO A C 1
ATOM 2194 O O . PRO A 1 268 ? 4.977 16.321 -9.338 1.00 47.00 268 PRO A O 1
ATOM 2197 N N . VAL A 1 269 ? 5.202 14.699 -10.871 1.00 52.78 269 VAL A N 1
ATOM 2198 C CA . VAL A 1 269 ? 5.920 13.769 -9.992 1.00 52.78 269 VAL A CA 1
ATOM 2199 C C . VAL A 1 269 ? 7.423 13.944 -10.242 1.00 52.78 269 VAL A C 1
ATOM 2201 O O . VAL A 1 269 ? 7.866 13.714 -11.367 1.00 52.78 269 VAL A O 1
ATOM 2204 N N . PRO A 1 270 ? 8.229 14.349 -9.243 1.00 53.84 270 PRO A N 1
ATOM 2205 C CA . PRO A 1 270 ? 9.667 14.494 -9.421 1.00 53.84 270 PRO A CA 1
ATOM 2206 C C . PRO A 1 270 ? 10.313 13.127 -9.662 1.00 53.84 270 PRO A C 1
ATOM 2208 O O . PRO A 1 270 ? 9.920 12.119 -9.063 1.00 53.84 270 PRO A O 1
ATOM 2211 N N . SER A 1 271 ? 11.312 13.100 -10.542 1.00 52.62 271 SER A N 1
ATOM 2212 C CA . SER A 1 271 ? 11.986 11.881 -10.970 1.00 52.62 271 SER A CA 1
ATOM 2213 C C . SER A 1 271 ? 13.514 12.031 -10.883 1.00 52.62 271 SER A C 1
ATOM 2215 O O . SER A 1 271 ? 14.069 13.045 -11.311 1.00 52.62 271 SER A O 1
ATOM 2217 N N . PRO A 1 272 ? 14.250 11.046 -10.334 1.00 49.12 272 PRO A N 1
ATOM 2218 C CA . PRO A 1 272 ? 15.709 11.116 -10.243 1.00 49.12 272 PRO A CA 1
ATOM 2219 C C . PRO A 1 272 ? 16.312 10.951 -11.638 1.00 49.12 272 PRO A C 1
ATOM 2221 O O . PRO A 1 272 ? 16.133 9.900 -12.239 1.00 49.12 272 PRO A O 1
ATOM 2224 N N . SER A 1 273 ? 16.999 11.943 -12.205 1.00 52.59 273 SER A N 1
ATOM 2225 C CA . SER A 1 273 ? 17.554 11.900 -13.581 1.00 52.59 273 SER A CA 1
ATOM 2226 C C . SER A 1 273 ? 18.603 10.798 -13.831 1.00 52.59 273 SER A C 1
ATOM 2228 O O . SER A 1 273 ? 19.116 10.661 -14.940 1.00 52.59 273 SER A O 1
ATOM 2230 N N . SER A 1 274 ? 18.938 10.007 -12.809 1.00 61.50 274 SER A N 1
ATOM 2231 C CA . SER A 1 274 ? 19.973 8.985 -12.839 1.00 61.50 274 SER A CA 1
ATOM 2232 C C . SER A 1 274 ? 19.426 7.583 -13.147 1.00 61.50 274 SER A C 1
ATOM 2234 O O . SER A 1 274 ? 18.257 7.254 -12.944 1.00 61.50 274 SER A O 1
ATOM 2236 N N . ASN A 1 275 ? 20.319 6.707 -13.609 1.00 72.38 275 ASN A N 1
ATOM 2237 C CA . ASN A 1 275 ? 20.045 5.275 -13.774 1.00 72.38 275 ASN A CA 1
ATOM 2238 C C . ASN A 1 275 ? 20.122 4.488 -12.454 1.00 72.38 275 ASN A C 1
ATOM 2240 O O . ASN A 1 275 ? 20.069 3.258 -12.469 1.00 72.38 275 ASN A O 1
ATOM 2244 N N . ALA A 1 276 ? 20.284 5.179 -11.324 1.00 77.06 276 ALA A N 1
ATOM 2245 C CA . ALA A 1 276 ? 20.354 4.566 -10.009 1.00 77.06 276 ALA A CA 1
ATOM 2246 C C . ALA A 1 276 ? 18.948 4.364 -9.433 1.00 77.06 276 ALA A C 1
ATOM 2248 O O . ALA A 1 276 ? 18.042 5.163 -9.662 1.00 77.06 276 ALA A O 1
ATOM 2249 N N . TYR A 1 277 ? 18.781 3.295 -8.657 1.00 83.94 277 TYR A N 1
ATOM 2250 C CA . TYR A 1 277 ? 17.564 3.099 -7.878 1.00 83.94 277 TYR A CA 1
ATOM 2251 C C . TYR A 1 277 ? 17.505 4.097 -6.723 1.00 83.94 277 TYR A C 1
ATOM 2253 O O . TYR A 1 277 ? 18.532 4.443 -6.133 1.00 83.94 277 TYR A O 1
ATOM 2261 N N . LEU A 1 278 ? 16.289 4.523 -6.383 1.00 87.19 278 LEU A N 1
ATOM 2262 C CA . LEU A 1 278 ? 16.050 5.315 -5.184 1.00 87.19 278 LEU A CA 1
ATOM 2263 C C . LEU A 1 278 ? 16.429 4.523 -3.921 1.00 87.19 278 LEU A C 1
ATOM 2265 O O . LEU A 1 278 ? 16.313 3.293 -3.903 1.00 87.19 278 LEU A O 1
ATOM 2269 N N . PRO A 1 279 ? 16.852 5.211 -2.847 1.00 92.88 279 PRO A N 1
ATOM 2270 C CA . PRO A 1 279 ? 17.093 4.567 -1.565 1.00 92.88 279 PRO A CA 1
ATOM 2271 C C . PRO A 1 279 ? 15.818 3.911 -1.017 1.00 92.88 279 PRO A C 1
ATOM 2273 O O . PRO A 1 279 ? 14.689 4.294 -1.338 1.00 92.88 279 PRO A O 1
ATOM 2276 N N . SER A 1 280 ? 16.006 2.928 -0.136 1.00 93.06 280 SER A N 1
ATOM 2277 C CA . SER A 1 280 ? 14.909 2.198 0.511 1.00 93.06 280 SER A CA 1
ATOM 2278 C C . SER A 1 280 ? 14.131 3.039 1.528 1.00 93.06 280 SER A C 1
ATOM 2280 O O . SER A 1 280 ? 13.072 2.610 1.978 1.00 93.06 280 SER A O 1
ATOM 2282 N N . THR A 1 281 ? 14.626 4.225 1.887 1.00 95.56 281 THR A N 1
ATOM 2283 C CA . THR A 1 281 ? 13.942 5.237 2.701 1.00 95.56 281 THR A CA 1
ATOM 2284 C C . THR A 1 281 ? 14.334 6.645 2.243 1.00 95.56 281 THR A C 1
ATOM 2286 O O . THR A 1 281 ? 15.329 6.846 1.554 1.00 95.56 281 THR A O 1
ATOM 2289 N N . SER A 1 282 ? 13.534 7.628 2.637 1.00 94.31 282 SER A N 1
ATOM 2290 C CA . SER A 1 282 ? 13.682 9.060 2.344 1.00 94.31 282 SER A CA 1
ATOM 2291 C C . SER A 1 282 ? 13.145 9.900 3.515 1.00 94.31 282 SER A C 1
ATOM 2293 O O . SER A 1 282 ? 12.344 9.370 4.298 1.00 94.31 282 SER A O 1
ATOM 2295 N N . PRO A 1 283 ? 13.514 11.190 3.650 1.00 94.75 283 PRO A N 1
ATOM 2296 C CA . PRO A 1 283 ? 12.914 12.096 4.637 1.00 94.75 283 PRO A CA 1
ATOM 2297 C C . PRO A 1 283 ? 11.379 12.103 4.580 1.00 94.75 283 PRO A C 1
ATOM 2299 O O . PRO A 1 283 ? 10.729 11.862 5.600 1.00 94.75 283 PRO A O 1
ATOM 2302 N N . LEU A 1 284 ? 10.811 12.219 3.375 1.00 94.94 284 LEU A N 1
ATOM 2303 C CA . LEU A 1 284 ? 9.374 12.106 3.126 1.00 94.94 284 LEU A CA 1
ATOM 2304 C C . LEU A 1 284 ? 8.780 10.804 3.691 1.00 94.94 284 LEU A C 1
ATOM 2306 O O . LEU A 1 284 ? 7.831 10.841 4.477 1.00 94.94 284 LEU A O 1
ATOM 2310 N N . SER A 1 285 ? 9.350 9.642 3.348 1.00 97.12 285 SER A N 1
ATOM 2311 C CA . SER A 1 285 ? 8.834 8.355 3.842 1.00 97.12 285 SER A CA 1
ATOM 2312 C C . SER A 1 285 ? 8.991 8.185 5.357 1.00 97.12 285 SER A C 1
ATOM 2314 O O . SER A 1 285 ? 8.125 7.579 5.990 1.00 97.12 285 SER A O 1
ATOM 2316 N N . ASN A 1 286 ? 10.048 8.747 5.957 1.00 97.31 286 ASN A N 1
ATOM 2317 C CA . ASN A 1 286 ? 10.278 8.720 7.401 1.00 97.31 286 ASN A CA 1
ATOM 2318 C C . ASN A 1 286 ? 9.200 9.525 8.131 1.00 97.31 286 ASN A C 1
ATOM 2320 O O . ASN A 1 286 ? 8.623 9.046 9.113 1.00 97.31 286 ASN A O 1
ATOM 2324 N N . ASN A 1 287 ? 8.922 10.733 7.641 1.00 97.44 287 ASN A N 1
ATOM 2325 C CA . ASN A 1 287 ? 7.944 11.648 8.217 1.00 97.44 287 ASN A CA 1
ATOM 2326 C C . ASN A 1 287 ? 6.523 11.095 8.064 1.00 97.44 287 ASN A C 1
ATOM 2328 O O . ASN A 1 287 ? 5.809 10.974 9.062 1.00 97.44 287 ASN A O 1
ATOM 2332 N N . LEU A 1 288 ? 6.163 10.615 6.870 1.00 97.75 288 LEU A N 1
ATOM 2333 C CA . LEU A 1 288 ? 4.862 9.989 6.639 1.00 97.75 288 LEU A CA 1
ATOM 2334 C C . LEU A 1 288 ? 4.686 8.703 7.465 1.00 97.75 288 LEU A C 1
ATOM 2336 O O . LEU A 1 288 ? 3.632 8.497 8.061 1.00 97.75 288 LEU A O 1
ATOM 2340 N N . SER A 1 289 ? 5.724 7.866 7.599 1.00 98.50 289 SER A N 1
ATOM 2341 C CA . SER A 1 289 ? 5.699 6.701 8.503 1.00 98.50 289 SER A CA 1
ATOM 2342 C C . SER A 1 289 ? 5.405 7.113 9.949 1.00 98.50 289 SER A C 1
ATOM 2344 O O . SER A 1 289 ? 4.603 6.466 10.623 1.00 98.50 289 SER A O 1
ATOM 2346 N N . LYS A 1 290 ? 6.052 8.170 10.458 1.00 98.44 290 LYS A N 1
ATOM 2347 C CA . LYS A 1 290 ? 5.797 8.669 11.821 1.00 98.44 290 LYS A CA 1
ATOM 2348 C C . LYS A 1 290 ? 4.355 9.152 11.971 1.00 98.44 290 LYS A C 1
ATOM 2350 O O . LYS A 1 290 ? 3.713 8.800 12.959 1.00 98.44 290 LYS A O 1
ATOM 2355 N N . GLU A 1 291 ? 3.846 9.891 10.992 1.00 98.19 291 GLU A N 1
ATOM 2356 C CA . GLU A 1 291 ? 2.478 10.411 11.010 1.00 98.19 291 GLU A CA 1
ATOM 2357 C C . GLU A 1 291 ? 1.434 9.284 10.973 1.00 98.19 291 GLU A C 1
ATOM 2359 O O . GLU A 1 291 ? 0.536 9.242 11.814 1.00 98.19 291 GLU A O 1
ATOM 2364 N N . LEU A 1 292 ? 1.594 8.301 10.082 1.00 98.56 292 LEU A N 1
ATOM 2365 C CA . LEU A 1 292 ? 0.704 7.138 10.016 1.00 98.56 292 LEU A CA 1
ATOM 2366 C C . LEU A 1 292 ? 0.725 6.337 11.328 1.00 98.56 292 LEU A C 1
ATOM 2368 O O . LEU A 1 292 ? -0.328 5.970 11.850 1.00 98.56 292 LEU A O 1
ATOM 2372 N N . LYS A 1 293 ? 1.904 6.113 11.925 1.00 98.56 293 LYS A N 1
ATOM 2373 C CA . LYS A 1 293 ? 2.010 5.445 13.238 1.00 98.56 293 LYS A CA 1
ATOM 2374 C C . LYS A 1 293 ? 1.296 6.225 14.337 1.00 98.56 293 LYS A C 1
ATOM 2376 O O . LYS A 1 293 ? 0.603 5.619 15.150 1.00 98.56 293 LYS A O 1
ATOM 2381 N N . LYS A 1 294 ? 1.433 7.555 14.352 1.00 98.38 294 LYS A N 1
ATOM 2382 C CA . LYS A 1 294 ? 0.752 8.436 15.314 1.00 98.38 294 LYS A CA 1
ATOM 2383 C C . LYS A 1 294 ? -0.773 8.330 15.197 1.00 98.38 294 LYS A C 1
ATOM 2385 O O . LYS A 1 294 ? -1.464 8.401 16.206 1.00 98.38 294 LYS A O 1
ATOM 2390 N N . ARG A 1 295 ? -1.277 8.078 13.986 1.00 98.00 295 ARG A N 1
ATOM 2391 C CA . ARG A 1 295 ? -2.697 7.834 13.678 1.00 98.00 295 ARG A CA 1
ATOM 2392 C C . ARG A 1 295 ? -3.161 6.395 13.936 1.00 98.00 295 ARG A C 1
ATOM 2394 O O . ARG A 1 295 ? -4.314 6.073 13.679 1.00 98.00 295 ARG A O 1
ATOM 2401 N N . GLY A 1 296 ? -2.293 5.526 14.458 1.00 98.00 296 GLY A N 1
ATOM 2402 C CA . GLY A 1 296 ? -2.645 4.160 14.855 1.00 98.00 296 GLY A CA 1
ATOM 2403 C C . GLY A 1 296 ? -2.441 3.093 13.778 1.00 98.00 296 GLY A C 1
ATOM 2404 O O . GLY A 1 296 ? -2.803 1.936 14.007 1.00 98.00 296 GLY A O 1
ATOM 2405 N N . PHE A 1 297 ? -1.832 3.435 12.638 1.00 98.62 297 PHE A N 1
ATOM 2406 C CA . PHE A 1 297 ? -1.494 2.442 11.621 1.00 98.62 297 PHE A CA 1
ATOM 2407 C C . PHE A 1 297 ? -0.399 1.483 12.117 1.00 98.62 297 PHE A C 1
ATOM 2409 O O . PHE A 1 297 ? 0.594 1.880 12.732 1.00 98.62 297 PHE A O 1
ATOM 2416 N N . GLY A 1 298 ? -0.552 0.200 11.794 1.00 98.00 298 GLY A N 1
ATOM 2417 C CA . GLY A 1 298 ? 0.457 -0.843 11.943 1.00 98.00 298 GLY A CA 1
ATOM 2418 C C . GLY A 1 298 ? 1.079 -1.231 10.600 1.00 98.00 298 GLY A C 1
ATOM 2419 O O . GLY A 1 298 ? 0.460 -1.077 9.551 1.00 98.00 298 GLY A O 1
ATOM 2420 N N . PHE A 1 299 ? 2.302 -1.773 10.643 1.00 98.06 299 PHE A N 1
ATOM 2421 C CA . PHE A 1 299 ? 3.056 -2.206 9.452 1.00 98.06 299 PHE A CA 1
ATOM 2422 C C . PHE A 1 299 ? 3.291 -1.092 8.420 1.00 98.06 299 PHE A C 1
ATOM 2424 O O . PHE A 1 299 ? 3.323 -1.335 7.225 1.00 98.06 299 PHE A O 1
ATOM 2431 N N . VAL A 1 300 ? 3.530 0.127 8.903 1.00 98.44 300 VAL A N 1
ATOM 2432 C CA . VAL A 1 300 ? 3.838 1.321 8.096 1.00 98.44 300 VAL A CA 1
ATOM 2433 C C . VAL A 1 300 ? 5.241 1.855 8.418 1.00 98.44 300 VAL A C 1
ATOM 2435 O O . VAL A 1 300 ? 5.435 3.015 8.766 1.00 98.44 300 VAL A O 1
ATOM 2438 N N . GLY A 1 301 ? 6.247 0.975 8.416 1.00 98.12 301 GLY A N 1
ATOM 2439 C CA . GLY A 1 301 ? 7.650 1.385 8.575 1.00 98.12 301 GLY A CA 1
ATOM 2440 C C . GLY A 1 301 ? 8.139 2.211 7.381 1.00 98.12 301 GLY A C 1
ATOM 2441 O O . GLY A 1 301 ? 7.586 2.088 6.295 1.00 98.12 301 GLY A O 1
ATOM 2442 N N . SER A 1 302 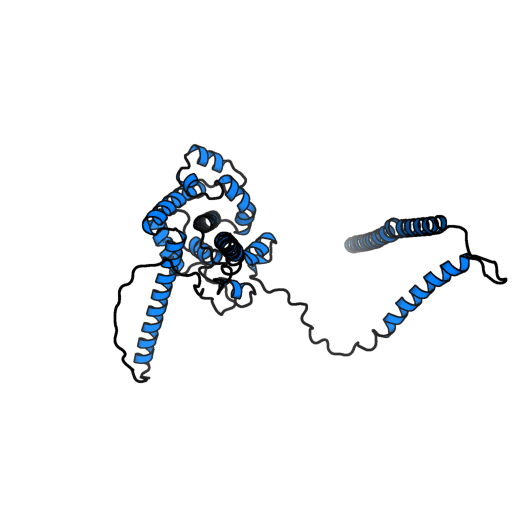? 9.197 3.013 7.545 1.00 97.94 302 SER A N 1
ATOM 2443 C CA . SER A 1 302 ? 9.648 3.931 6.484 1.00 97.94 302 SER A CA 1
ATOM 2444 C C . SER A 1 302 ? 9.947 3.238 5.153 1.00 97.94 302 SER A C 1
ATOM 2446 O O . SER A 1 302 ? 9.629 3.798 4.116 1.00 97.94 302 SER A O 1
ATOM 2448 N N . THR A 1 303 ? 10.500 2.022 5.158 1.00 98.00 303 THR A N 1
ATOM 2449 C CA . THR A 1 303 ? 10.751 1.260 3.920 1.00 98.00 303 THR A CA 1
ATOM 2450 C C . THR A 1 303 ? 9.468 0.804 3.231 1.00 98.00 303 THR A C 1
ATOM 2452 O O . THR A 1 303 ? 9.375 0.827 2.006 1.00 98.00 303 THR A O 1
ATOM 2455 N N . ILE A 1 304 ? 8.457 0.436 4.020 1.00 98.38 304 ILE A N 1
ATOM 2456 C CA . ILE A 1 304 ? 7.127 0.074 3.515 1.00 98.38 304 ILE A CA 1
ATOM 2457 C C . ILE A 1 304 ? 6.474 1.316 2.906 1.00 98.38 304 ILE A C 1
ATOM 2459 O O . ILE A 1 304 ? 5.994 1.277 1.781 1.00 98.38 304 ILE A O 1
ATOM 2463 N N . VAL A 1 305 ? 6.533 2.446 3.614 1.00 98.50 305 VAL A N 1
ATOM 2464 C CA . VAL A 1 305 ? 5.998 3.722 3.129 1.00 98.50 305 VAL A CA 1
ATOM 2465 C C . VAL A 1 305 ? 6.734 4.191 1.873 1.00 98.50 305 VAL A C 1
ATOM 2467 O O . VAL A 1 305 ? 6.092 4.622 0.929 1.00 98.50 305 VAL A O 1
ATOM 2470 N N . GLN A 1 306 ? 8.059 4.061 1.804 1.00 97.69 306 GLN A N 1
ATOM 2471 C C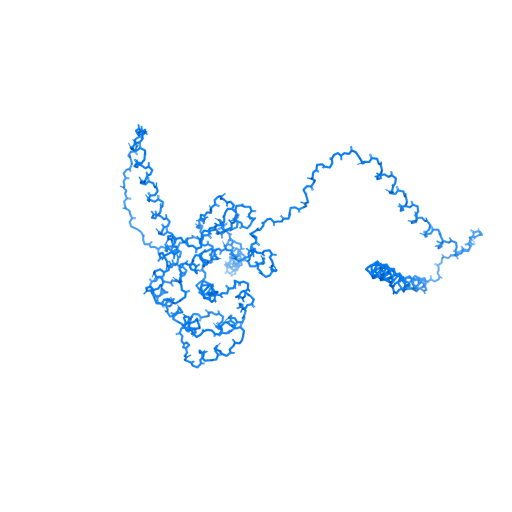A . GLN A 1 306 ? 8.835 4.409 0.611 1.00 97.69 306 GLN A CA 1
ATOM 2472 C C . GLN A 1 306 ? 8.442 3.558 -0.607 1.00 97.69 306 GLN A C 1
ATOM 2474 O O . GLN A 1 306 ? 8.412 4.075 -1.724 1.00 97.69 306 GLN A O 1
ATOM 2479 N N . SER A 1 307 ? 8.133 2.276 -0.399 1.00 97.50 307 SER A N 1
ATOM 2480 C CA . SER A 1 307 ? 7.666 1.370 -1.458 1.00 97.50 307 SER A CA 1
ATOM 2481 C C . SER A 1 307 ? 6.240 1.724 -1.891 1.00 97.50 307 SER A C 1
ATOM 2483 O O . SER A 1 307 ? 5.998 1.907 -3.080 1.00 97.50 307 SER A O 1
ATOM 2485 N N . PHE A 1 308 ? 5.348 1.990 -0.930 1.00 98.50 308 PHE A N 1
ATOM 2486 C CA . PHE A 1 308 ? 3.993 2.499 -1.161 1.00 98.50 308 PHE A CA 1
ATOM 2487 C C . PHE A 1 308 ? 3.970 3.810 -1.965 1.00 98.50 308 PHE A C 1
ATOM 2489 O O . PHE A 1 308 ? 3.207 3.926 -2.920 1.00 98.50 308 PHE A O 1
ATOM 2496 N N . LEU A 1 309 ? 4.825 4.781 -1.624 1.00 97.25 309 LEU A N 1
ATOM 2497 C CA . LEU A 1 309 ? 4.920 6.063 -2.334 1.00 97.25 309 LEU A CA 1
ATOM 2498 C C . LEU A 1 309 ? 5.360 5.879 -3.795 1.00 97.25 309 LEU A C 1
ATOM 2500 O O . LEU A 1 309 ? 4.857 6.574 -4.679 1.00 97.25 309 LEU A O 1
ATOM 2504 N N . GLN A 1 310 ? 6.285 4.949 -4.050 1.00 95.94 310 GLN A N 1
ATOM 2505 C CA . GLN A 1 310 ? 6.715 4.609 -5.408 1.00 95.94 310 GLN A CA 1
ATOM 2506 C C . GLN A 1 310 ? 5.616 3.868 -6.171 1.00 95.94 310 GLN A C 1
ATOM 2508 O O . GLN A 1 310 ? 5.273 4.252 -7.284 1.00 95.94 310 GLN A O 1
ATOM 2513 N N . ALA A 1 311 ? 5.020 2.841 -5.565 1.00 96.75 311 ALA A N 1
ATOM 2514 C CA . ALA A 1 311 ? 3.976 2.042 -6.190 1.00 96.75 311 ALA A CA 1
ATOM 2515 C C . ALA A 1 311 ? 2.724 2.867 -6.518 1.00 96.75 311 ALA A C 1
ATOM 2517 O O . ALA A 1 311 ? 2.182 2.724 -7.610 1.00 96.75 311 ALA A O 1
ATOM 2518 N N . GLY A 1 312 ? 2.319 3.774 -5.624 1.00 96.38 312 GLY A N 1
ATOM 2519 C CA . GLY A 1 312 ? 1.158 4.652 -5.790 1.00 96.38 312 GLY A CA 1
ATOM 2520 C C . GLY A 1 312 ? 1.402 5.906 -6.636 1.00 96.38 312 GLY A C 1
ATOM 2521 O O . GLY A 1 312 ? 0.522 6.765 -6.691 1.00 96.38 312 GLY A O 1
ATOM 2522 N N . GLY A 1 313 ? 2.585 6.045 -7.250 1.00 94.12 313 GLY A N 1
ATOM 2523 C CA . GLY A 1 313 ? 2.904 7.133 -8.182 1.00 94.12 313 GLY A CA 1
ATOM 2524 C C . GLY A 1 313 ? 3.122 8.506 -7.543 1.00 94.12 313 GLY A C 1
ATOM 2525 O O . GLY A 1 313 ? 3.049 9.521 -8.226 1.00 94.12 313 GLY A O 1
ATOM 2526 N N . MET A 1 314 ? 3.392 8.571 -6.239 1.00 93.38 314 MET A N 1
ATOM 2527 C CA . MET A 1 314 ? 3.691 9.832 -5.538 1.00 93.38 314 MET A CA 1
ATOM 2528 C C . MET A 1 314 ? 5.165 10.230 -5.686 1.00 93.38 314 MET A C 1
ATOM 2530 O O . MET A 1 314 ? 5.518 11.413 -5.593 1.00 93.38 314 MET A O 1
ATOM 2534 N N . ILE A 1 315 ? 6.011 9.225 -5.929 1.00 91.44 315 ILE A N 1
ATOM 2535 C CA . ILE A 1 315 ? 7.427 9.331 -6.272 1.00 91.44 315 ILE A CA 1
ATOM 2536 C C . ILE A 1 315 ? 7.669 8.473 -7.513 1.00 91.44 315 ILE A C 1
ATOM 2538 O O . ILE A 1 315 ? 7.275 7.308 -7.545 1.00 91.44 315 ILE A O 1
ATOM 2542 N N . ASN A 1 316 ? 8.368 9.009 -8.512 1.00 88.06 316 ASN A N 1
ATOM 2543 C CA . ASN A 1 316 ? 8.749 8.216 -9.672 1.00 88.06 316 ASN A CA 1
ATOM 2544 C C . ASN A 1 316 ? 10.018 7.408 -9.363 1.00 88.06 316 ASN A C 1
ATOM 2546 O O . ASN A 1 316 ? 11.120 7.955 -9.327 1.00 88.06 316 ASN A O 1
ATOM 2550 N N . GLY A 1 317 ? 9.856 6.106 -9.123 1.00 88.94 317 GLY A N 1
ATOM 2551 C CA . GLY A 1 317 ? 10.968 5.189 -8.856 1.00 88.94 317 GLY A CA 1
ATOM 2552 C C . GLY A 1 317 ? 11.580 4.537 -10.102 1.00 88.94 317 GLY A C 1
ATOM 2553 O O . GLY A 1 317 ? 12.511 3.740 -9.965 1.00 88.94 317 GLY A O 1
ATOM 2554 N N . HIS A 1 318 ? 11.071 4.816 -11.308 1.00 91.94 318 HIS A N 1
ATOM 2555 C CA . HIS A 1 318 ? 11.609 4.233 -12.540 1.00 91.94 318 HIS A CA 1
ATOM 2556 C C . HIS A 1 318 ? 13.016 4.767 -12.826 1.00 91.94 318 HIS A C 1
ATOM 2558 O O . HIS A 1 318 ? 13.247 5.978 -12.845 1.00 91.94 318 HIS A O 1
ATOM 2564 N N . VAL A 1 319 ? 13.960 3.864 -13.104 1.00 89.25 319 VAL A N 1
ATOM 2565 C CA . VAL A 1 319 ? 15.326 4.245 -13.512 1.00 89.25 319 VAL A CA 1
ATOM 2566 C C . VAL A 1 319 ? 15.306 5.042 -14.820 1.00 89.25 319 VAL A C 1
ATOM 2568 O O . VAL A 1 319 ? 14.415 4.844 -15.644 1.00 89.25 319 VAL A O 1
ATOM 2571 N N . GLY A 1 320 ? 16.298 5.911 -15.040 1.00 84.69 320 GLY A N 1
ATOM 2572 C CA . GLY A 1 320 ? 16.354 6.805 -16.208 1.00 84.69 320 GLY A CA 1
ATOM 2573 C C . GLY A 1 320 ? 16.183 6.125 -17.577 1.00 84.69 320 GLY A C 1
ATOM 2574 O O . GLY A 1 320 ? 15.581 6.702 -18.473 1.00 84.69 320 GLY A O 1
ATOM 2575 N N . VAL A 1 321 ? 16.643 4.878 -17.732 1.00 86.38 321 VAL A N 1
ATOM 2576 C CA . VAL A 1 321 ? 16.487 4.090 -18.975 1.00 86.38 321 VAL A CA 1
ATOM 2577 C C . VAL A 1 321 ? 15.136 3.376 -19.129 1.00 86.38 321 VAL A C 1
ATOM 2579 O O . VAL A 1 321 ? 14.902 2.741 -20.157 1.00 86.38 321 VAL A O 1
ATOM 2582 N N . CYS A 1 322 ? 14.265 3.394 -18.120 1.00 90.00 322 CYS A N 1
ATOM 2583 C CA . CYS A 1 322 ? 12.995 2.674 -18.165 1.00 90.00 322 CYS A CA 1
ATOM 2584 C C . CYS A 1 322 ? 11.951 3.445 -18.984 1.00 90.00 322 CYS A C 1
ATOM 2586 O O . CYS A 1 322 ? 11.629 4.584 -18.664 1.00 90.00 322 CYS A O 1
ATOM 2588 N N . GLU A 1 323 ? 11.335 2.805 -19.980 1.00 90.06 323 GLU A N 1
ATOM 2589 C CA . GLU A 1 323 ? 10.316 3.466 -20.821 1.00 90.06 323 GLU A CA 1
ATOM 2590 C C . GLU A 1 323 ? 9.025 3.829 -20.066 1.00 90.06 323 GLU A C 1
ATOM 2592 O O . GLU A 1 323 ? 8.229 4.632 -20.543 1.00 90.06 323 GLU A O 1
ATOM 2597 N N . MET A 1 324 ? 8.777 3.222 -18.902 1.00 88.75 324 MET A N 1
ATOM 2598 C CA . MET A 1 324 ? 7.600 3.537 -18.079 1.00 88.75 324 MET A CA 1
ATOM 2599 C C . MET A 1 324 ? 7.755 4.838 -17.298 1.00 88.75 324 MET A C 1
ATOM 2601 O O . MET A 1 324 ? 6.775 5.355 -16.764 1.00 88.75 324 MET A O 1
ATOM 2605 N N . ARG A 1 325 ? 8.969 5.389 -17.257 1.00 83.00 325 ARG A N 1
ATOM 2606 C CA . ARG A 1 325 ? 9.289 6.579 -16.484 1.00 83.00 325 ARG A CA 1
ATOM 2607 C C . ARG A 1 325 ? 8.425 7.779 -16.865 1.00 83.00 325 ARG A C 1
ATOM 2609 O O . ARG A 1 325 ? 7.866 8.408 -15.973 1.00 83.00 325 ARG A O 1
ATOM 2616 N N . GLU A 1 326 ? 8.265 8.045 -18.159 1.00 75.88 326 GLU A N 1
ATOM 2617 C CA . GLU A 1 326 ? 7.500 9.196 -18.663 1.00 75.88 326 GLU A CA 1
ATOM 2618 C C . GLU A 1 326 ? 6.003 9.102 -18.322 1.00 75.88 326 GLU A C 1
ATOM 2620 O O . GLU A 1 326 ? 5.336 10.118 -18.142 1.00 75.88 326 GLU A O 1
ATOM 2625 N N . ARG A 1 327 ? 5.459 7.885 -18.163 1.00 68.50 327 ARG A N 1
ATOM 2626 C CA . ARG A 1 327 ? 4.046 7.696 -17.784 1.00 68.50 327 ARG A CA 1
ATOM 2627 C C . ARG A 1 327 ? 3.767 8.092 -16.338 1.00 68.50 327 ARG A C 1
ATOM 2629 O O . ARG A 1 327 ? 2.670 8.566 -16.048 1.00 68.50 327 ARG A O 1
ATOM 2636 N N . GLY A 1 328 ? 4.747 7.907 -15.452 1.00 55.28 328 GLY A N 1
ATOM 2637 C CA . GLY A 1 328 ? 4.657 8.309 -14.047 1.00 55.28 328 GLY A CA 1
ATOM 2638 C C . GLY A 1 328 ? 4.772 9.821 -13.837 1.00 55.28 328 GLY A C 1
ATOM 2639 O O . GLY A 1 328 ? 4.327 10.328 -12.814 1.00 55.28 328 GLY A O 1
ATOM 2640 N N . GLU A 1 329 ? 5.332 10.559 -14.801 1.00 50.22 329 GLU A N 1
ATOM 2641 C CA . GLU A 1 329 ? 5.583 12.005 -14.685 1.00 50.22 329 GLU A CA 1
ATOM 2642 C C . GLU A 1 329 ? 4.363 12.869 -15.043 1.00 50.22 329 GLU A C 1
ATOM 2644 O O . GLU A 1 329 ? 4.302 14.037 -14.658 1.00 50.22 329 GLU A O 1
ATOM 2649 N N . GLY A 1 330 ? 3.339 12.307 -15.695 1.00 45.31 330 GLY A N 1
ATOM 2650 C CA . GLY A 1 330 ? 2.089 13.030 -15.898 1.00 45.31 330 GLY A CA 1
ATOM 2651 C C . GLY A 1 330 ? 1.038 12.297 -16.718 1.00 45.31 330 GLY A C 1
ATOM 2652 O O . GLY A 1 330 ? 1.152 12.196 -17.933 1.00 45.31 330 GLY A O 1
ATOM 2653 N N . THR A 1 331 ? -0.077 11.926 -16.084 1.00 36.81 331 THR A N 1
ATOM 2654 C CA . THR A 1 331 ? -1.356 11.700 -16.780 1.00 36.81 331 THR A CA 1
ATOM 2655 C C . THR A 1 331 ? -2.549 12.163 -15.939 1.00 36.81 331 THR A C 1
ATOM 2657 O O . THR A 1 331 ? -3.395 11.400 -15.493 1.00 36.81 331 THR A O 1
ATOM 2660 N N . GLY A 1 332 ? -2.688 13.484 -15.823 1.00 38.84 332 GLY A N 1
ATOM 2661 C CA . GLY A 1 332 ? -3.982 14.126 -15.564 1.00 38.84 332 GLY A CA 1
ATOM 2662 C C . GLY A 1 332 ? -4.931 14.144 -16.771 1.00 38.84 332 GLY A C 1
ATOM 2663 O O . GLY A 1 332 ? -6.025 14.687 -16.672 1.00 38.84 332 GLY A O 1
ATOM 2664 N N . LYS A 1 333 ? -4.519 13.595 -17.924 1.00 32.72 333 LYS A N 1
ATOM 2665 C CA . LYS A 1 333 ? -5.202 13.774 -19.219 1.00 32.72 333 LYS A CA 1
ATOM 2666 C C . LYS A 1 333 ? -6.182 12.667 -19.613 1.00 32.72 333 LYS A C 1
ATOM 2668 O O . LYS A 1 333 ? -6.916 12.838 -20.579 1.00 32.72 333 LYS A O 1
ATOM 2673 N N . GLU A 1 334 ? -6.268 11.561 -18.877 1.00 36.06 334 GLU A N 1
ATOM 2674 C CA . GLU A 1 334 ? -7.165 10.452 -19.253 1.00 36.06 334 GLU A CA 1
ATOM 2675 C C . GLU A 1 334 ? -8.606 10.602 -18.718 1.00 36.06 334 GLU A C 1
ATOM 2677 O O . GLU A 1 334 ? -9.419 9.688 -18.824 1.00 36.06 334 GLU A O 1
ATOM 2682 N N . LYS A 1 335 ? -8.972 11.775 -18.175 1.00 36.78 335 LYS A N 1
ATOM 2683 C CA . LYS A 1 335 ? -10.354 12.079 -17.748 1.00 36.78 335 LYS A CA 1
ATOM 2684 C C . LYS A 1 335 ? -11.206 12.810 -18.794 1.00 36.78 335 LYS A C 1
ATOM 2686 O O . LYS A 1 335 ? -12.422 12.877 -18.616 1.00 36.78 335 LYS A O 1
ATOM 2691 N N . ASP A 1 336 ? -10.626 13.277 -19.901 1.00 37.53 336 ASP A N 1
ATOM 2692 C CA . ASP A 1 336 ? -11.362 14.103 -20.873 1.00 37.53 336 ASP A CA 1
ATOM 2693 C C . ASP A 1 336 ? -12.047 13.316 -22.000 1.00 37.53 336 ASP A C 1
ATOM 2695 O O . ASP A 1 336 ? -12.873 13.876 -22.715 1.00 37.53 336 ASP A O 1
ATOM 2699 N N . LYS A 1 337 ? -11.797 12.006 -22.145 1.00 31.56 337 LYS A N 1
ATOM 2700 C CA . LYS A 1 337 ? -12.400 11.219 -23.239 1.00 31.56 337 LYS A CA 1
ATOM 2701 C C . LYS A 1 337 ? -13.729 10.534 -22.913 1.00 31.56 337 LYS A C 1
ATOM 2703 O O . LYS A 1 337 ? -14.445 10.172 -23.834 1.00 31.56 337 LYS A O 1
ATOM 2708 N N . VAL A 1 338 ? -14.098 10.397 -21.637 1.00 36.41 338 VAL A N 1
ATOM 2709 C CA . VAL A 1 338 ? -15.327 9.672 -21.236 1.00 36.41 338 VAL A CA 1
ATOM 2710 C C . VAL A 1 338 ? -16.504 10.618 -20.934 1.00 36.41 338 VAL A C 1
ATOM 2712 O O . VAL A 1 338 ? -17.641 10.178 -20.799 1.00 36.41 338 VAL A O 1
ATOM 2715 N N . LYS A 1 339 ? -16.287 11.941 -20.868 1.00 33.38 339 LYS A N 1
ATOM 2716 C CA . LYS A 1 339 ? -17.359 12.910 -20.554 1.00 33.38 339 LYS A CA 1
ATOM 2717 C C . LYS A 1 339 ? -18.091 13.506 -21.759 1.00 33.38 339 LYS A C 1
ATOM 2719 O O . LYS A 1 339 ? -19.141 14.114 -21.546 1.00 33.38 339 LYS A O 1
ATOM 2724 N N . ASP A 1 340 ? -17.595 13.339 -22.985 1.00 34.62 340 ASP A N 1
ATOM 2725 C CA . ASP A 1 340 ? -18.205 14.002 -24.150 1.00 34.62 340 ASP A CA 1
ATOM 2726 C C . ASP A 1 340 ? -19.298 13.165 -24.843 1.00 34.62 340 ASP A C 1
ATOM 2728 O O . ASP A 1 340 ? -20.217 13.717 -25.445 1.00 34.62 340 ASP A O 1
ATOM 2732 N N . GLU A 1 341 ? -19.311 11.839 -24.659 1.00 36.84 341 GLU A N 1
ATOM 2733 C CA . GLU A 1 341 ? -20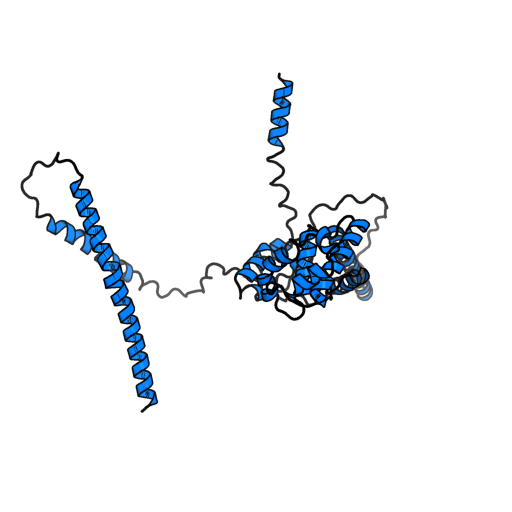.335 10.981 -25.280 1.00 36.84 341 GLU A CA 1
ATOM 2734 C C . GLU A 1 341 ? -21.714 11.097 -24.596 1.00 36.84 341 GLU A C 1
ATOM 2736 O O . GLU A 1 341 ? -22.744 11.039 -25.262 1.00 36.84 341 GLU A O 1
ATOM 2741 N N . GLY A 1 342 ? -21.770 11.398 -23.292 1.00 35.75 342 GLY A N 1
ATOM 2742 C CA . GLY A 1 342 ? -23.038 11.561 -22.555 1.00 35.75 342 GLY A CA 1
ATOM 2743 C C . GLY A 1 342 ? -23.675 12.960 -22.633 1.00 35.75 342 GLY A C 1
ATOM 2744 O O . GLY A 1 342 ? -24.827 13.158 -22.231 1.00 35.75 342 GLY A O 1
ATOM 2745 N N . ARG A 1 343 ? -22.948 13.968 -23.137 1.00 39.84 343 ARG A N 1
ATOM 2746 C CA . ARG A 1 343 ? -23.427 15.366 -23.184 1.00 39.84 343 ARG A CA 1
ATOM 2747 C C . ARG A 1 343 ? -24.125 15.718 -24.503 1.00 39.84 343 ARG A C 1
ATOM 2749 O O . ARG A 1 343 ? -24.893 16.682 -24.550 1.00 39.84 343 ARG A O 1
ATOM 2756 N N . GLY A 1 344 ? -23.907 14.920 -25.550 1.00 36.41 344 GLY A N 1
ATOM 2757 C CA . GLY A 1 344 ? -24.561 15.068 -26.853 1.00 36.41 344 GLY A CA 1
ATOM 2758 C C . GLY A 1 344 ? -26.034 14.644 -26.856 1.00 36.41 344 GLY A C 1
ATOM 2759 O O . GLY A 1 344 ? -26.873 15.341 -27.433 1.00 36.41 344 GLY A O 1
ATOM 2760 N N . GLU A 1 345 ? -26.378 13.557 -26.160 1.00 44.28 345 GLU A N 1
ATOM 2761 C CA . GLU A 1 345 ? -27.745 13.009 -26.139 1.00 44.28 345 GLU A CA 1
ATOM 2762 C C . GLU A 1 345 ? -28.734 13.905 -25.384 1.00 44.28 345 GLU A C 1
ATOM 2764 O O . GLU A 1 345 ? -29.810 14.231 -25.890 1.00 44.28 345 GLU A O 1
ATOM 2769 N N . THR A 1 346 ? -28.337 14.432 -24.224 1.00 51.19 346 THR A N 1
ATOM 2770 C CA . THR A 1 346 ? -29.213 15.275 -23.391 1.00 51.19 346 THR A CA 1
ATOM 2771 C C . THR A 1 346 ? -29.545 16.633 -24.020 1.00 51.19 346 THR A C 1
ATOM 2773 O O . THR A 1 346 ? -30.595 17.214 -23.726 1.00 51.19 346 THR A O 1
ATOM 2776 N N . ARG A 1 347 ? -28.697 17.150 -24.920 1.00 49.81 347 ARG A N 1
ATOM 2777 C CA . ARG A 1 347 ? -28.950 18.410 -25.642 1.00 49.81 347 ARG A CA 1
ATOM 2778 C C . ARG A 1 347 ? -29.844 18.211 -26.868 1.00 49.81 347 ARG A C 1
ATOM 2780 O O . ARG A 1 347 ? -30.619 19.110 -27.190 1.00 49.81 347 ARG A O 1
ATOM 2787 N N . ARG A 1 348 ? -29.769 17.046 -27.523 1.00 51.22 348 ARG A N 1
ATOM 2788 C CA . ARG A 1 348 ? -30.620 16.683 -28.673 1.00 51.22 348 ARG A CA 1
ATOM 2789 C C . ARG A 1 348 ? -32.055 16.373 -28.231 1.00 51.22 348 ARG A C 1
ATOM 2791 O O . ARG A 1 348 ? -32.995 16.857 -28.858 1.00 51.22 348 ARG A O 1
ATOM 2798 N N . GLU A 1 349 ? -32.213 15.698 -27.092 1.00 50.66 349 GLU A N 1
ATOM 2799 C CA . GLU A 1 349 ? -33.512 15.379 -26.477 1.00 50.66 349 GLU A CA 1
ATOM 2800 C C . GLU A 1 349 ? -34.253 16.640 -25.987 1.00 50.66 349 GLU A C 1
ATOM 2802 O O . GLU A 1 349 ? -35.447 16.820 -26.225 1.00 50.66 349 GLU A O 1
ATOM 2807 N N . LYS A 1 350 ? -33.526 17.588 -25.373 1.00 51.06 350 LYS A N 1
ATOM 2808 C CA . LYS A 1 350 ? -34.096 18.875 -24.927 1.00 51.06 350 LYS A CA 1
ATOM 2809 C C . LYS A 1 350 ? -34.508 19.804 -26.069 1.00 51.06 350 LYS A C 1
ATOM 2811 O O . LYS A 1 350 ? -35.330 20.687 -25.844 1.00 51.06 350 LYS A O 1
ATOM 2816 N N . ARG A 1 351 ? -33.946 19.636 -27.270 1.00 53.25 351 ARG A N 1
ATOM 2817 C CA . ARG A 1 351 ? -34.300 20.450 -28.444 1.00 53.25 351 ARG A CA 1
ATOM 2818 C C . ARG A 1 351 ? -35.585 19.944 -29.106 1.00 53.25 351 ARG A C 1
ATOM 2820 O O . ARG A 1 351 ? -36.445 20.754 -29.417 1.00 53.25 351 ARG A O 1
ATOM 2827 N N . ARG A 1 352 ? -35.768 18.619 -29.183 1.00 59.12 352 ARG A N 1
ATOM 2828 C CA . ARG A 1 352 ? -36.999 17.991 -29.699 1.00 59.12 352 ARG A CA 1
ATOM 2829 C C . ARG A 1 352 ? -38.243 18.310 -28.865 1.00 59.12 352 ARG A C 1
ATOM 2831 O O . ARG A 1 352 ? -39.283 18.586 -29.437 1.00 59.12 352 ARG A O 1
ATOM 2838 N N . LYS A 1 353 ? -38.123 18.368 -27.534 1.00 56.53 353 LYS A N 1
ATOM 2839 C CA . LYS A 1 353 ? -39.236 18.744 -26.635 1.00 56.53 353 LYS A CA 1
ATOM 2840 C C . LYS A 1 353 ? -39.614 20.229 -26.644 1.00 56.53 353 LYS A C 1
ATOM 2842 O O . LYS A 1 353 ? -40.560 20.605 -25.968 1.00 56.53 353 LYS A O 1
ATOM 2847 N N . LYS A 1 354 ? -38.846 21.080 -27.329 1.00 56.03 354 LYS A N 1
ATOM 2848 C CA . LYS A 1 354 ? -39.129 22.520 -27.436 1.00 56.03 354 LYS A CA 1
ATOM 2849 C C . LYS A 1 354 ? -39.753 22.895 -28.786 1.00 56.03 354 LYS A C 1
ATOM 2851 O O . LYS A 1 354 ? -40.168 24.034 -28.952 1.00 56.03 354 LYS A O 1
ATOM 2856 N N . GLU A 1 355 ? -39.780 21.951 -29.727 1.00 54.22 355 GLU A N 1
ATOM 2857 C CA . GLU A 1 355 ? -40.356 22.092 -31.071 1.00 54.22 355 GLU A CA 1
ATOM 2858 C C . GLU A 1 355 ? -41.652 21.269 -31.249 1.00 54.22 355 GLU A C 1
ATOM 2860 O O . GLU A 1 355 ? -42.295 21.381 -32.288 1.00 54.22 355 GLU A O 1
ATOM 2865 N N . SER A 1 356 ? -42.051 20.482 -30.239 1.00 48.69 356 SER A N 1
ATOM 2866 C CA . SER A 1 356 ? -43.383 19.870 -30.086 1.00 48.69 356 SER A CA 1
ATOM 2867 C C . SER A 1 356 ? -44.199 20.657 -29.074 1.00 48.69 356 SER A C 1
ATOM 2869 O O . SER A 1 356 ? -45.408 20.849 -29.306 1.00 48.69 356 SER A O 1
#

Sequence (356 aa):
WFVGFVGLFVVASLIYCYYFERIVFCVVICMPLSLISSYYLRRQCALLPPRLFSPGPFSPPCSTLLFFVQFSSFSAVMSVDRKRKFDANKEDTPQKRPTEKTRCKWALEDPLMLEYHDKEWGVAIFDDQKLFELLTLEGAQAGLSWKTILHKRENYRIAFDYFNIDKIAKYQQNKIDDLLQDKGIVRNKLKVRSVVKNAQAVQQIQKEFGSFSDFIWQYVQKQKETEEHEVSNQKEDEEEITGKKRGRKSSSSSSSSSSPHPPSSSFPVPSPSSNAYLPSTSPLSNNLSKELKKRGFGFVGSTIVQSFLQAGGMINGHVGVCEMRERGEGTGKEKDKVKDEGRGETRREKRRKKES

Radius of gyration: 35.32 Å; Cα contacts (8 Å, |Δi|>4): 269; chains: 1; bounding box: 83×90×98 Å

Foldseek 3Di:
DVVVVVVVVVVVVVVVVVVVVVVCCCVVPVVVVVVVVVVVVVVVVVPDDPDDDDDDPDDDDPVVVVVVVVVVVVVVVVVVVVVVPPVVPDPCPPDDDPDPADFDPVQPPDPLSVCLRQPFFLAADQDQQVLLLLLLLLLQCVVHDNVLSSQLSVVVCVLCVNSPLVVLLPDDVVSLVVSLPDPSGDNDSQSSVLSNQLSVLQVVCCVVQVGPSRVLLVLLVVVVVVVVVVVVVVVVVVCVVVPDDDDDDDDDDDDDDDDDDPDQQWDFADADLAQDFDDLADPSLCVVLVVSVVSRHDSSHSSSSSSSCRSNLNHPRIGNSHPSSVNSRDDSPPPPPPPPVVVVVVVVVVVVVVVD